Protein AF-A0A850HTP8-F1 (afdb_monomer_lite)

Sequence (246 aa):
MRECIGAATISRPADDNPHVSARRTASPSYRRAQSQRLLLMSASVALMPGLAAAQTWTGATSNDWTVGSNWNGGTVPAGGAVSIVAGSTVVLGVTGPATGTTGTINVRDAVGAPGSLTIQNGSTLTSTGTVSISDVVGGTATVTVTGAGSRWNASTITTGTAGTGILNITDGATVTVTSRIIVTTPVNGTGTLKISNATLVNRGFGITVGNARGQINFDNATFRAAINTPASRAERPPRTTSPRAD

Structure (mmCIF, N/CA/C/O backbone):
data_AF-A0A850HTP8-F1
#
_entry.id   AF-A0A850HTP8-F1
#
loop_
_atom_site.group_PDB
_atom_site.id
_atom_site.type_symbol
_atom_site.label_atom_id
_atom_site.label_alt_id
_atom_site.label_comp_id
_atom_site.label_asym_id
_atom_site.label_entity_id
_atom_site.label_seq_id
_atom_site.pdbx_PDB_ins_code
_atom_site.Cartn_x
_atom_site.Cartn_y
_atom_site.Cartn_z
_atom_site.occupancy
_atom_site.B_iso_or_equiv
_atom_site.auth_seq_id
_atom_site.auth_comp_id
_atom_site.auth_asym_id
_atom_site.auth_atom_id
_atom_site.pdbx_PDB_model_num
ATOM 1 N N . MET A 1 1 ? -35.690 25.875 -66.353 1.00 41.34 1 MET A N 1
ATOM 2 C CA . MET A 1 1 ? -36.311 24.535 -66.483 1.00 41.34 1 MET A CA 1
ATOM 3 C C . MET A 1 1 ? -37.390 24.499 -65.397 1.00 41.34 1 MET A C 1
ATOM 5 O O . MET A 1 1 ? -37.075 24.954 -64.307 1.00 41.34 1 MET A O 1
ATOM 9 N N . ARG A 1 2 ? -38.696 24.312 -65.669 1.00 40.81 2 ARG A N 1
ATOM 10 C CA . ARG A 1 2 ? -39.372 23.170 -66.343 1.00 40.81 2 ARG A CA 1
ATOM 11 C C . ARG A 1 2 ? -38.975 21.864 -65.637 1.00 40.81 2 ARG A C 1
ATOM 13 O O . ARG A 1 2 ? -37.780 21.649 -65.505 1.00 40.81 2 ARG A O 1
ATOM 20 N N . GLU A 1 3 ? -39.871 21.023 -65.127 1.00 44.50 3 GLU A N 1
ATOM 21 C CA . GLU A 1 3 ? -41.302 20.766 -65.434 1.00 44.50 3 GLU A CA 1
ATOM 22 C C . GLU A 1 3 ? -42.237 20.959 -64.203 1.00 44.50 3 GLU A C 1
ATOM 24 O O . GLU A 1 3 ? -41.756 21.353 -63.146 1.00 44.50 3 GLU A O 1
ATOM 29 N N . CYS A 1 4 ? -43.539 20.619 -64.181 1.00 40.59 4 CYS A N 1
ATOM 30 C CA . CYS A 1 4 ? -44.708 20.879 -65.057 1.00 40.59 4 CYS A CA 1
ATOM 31 C C . CYS A 1 4 ? -45.789 19.771 -64.890 1.00 40.59 4 CYS A C 1
ATOM 33 O O . CYS A 1 4 ? -45.525 18.644 -65.286 1.00 40.59 4 CYS A O 1
ATOM 35 N N . ILE A 1 5 ? -47.028 20.144 -64.491 1.00 46.44 5 ILE A N 1
ATOM 36 C CA . ILE A 1 5 ? -48.310 19.388 -64.682 1.00 46.44 5 ILE A CA 1
ATOM 37 C C . ILE A 1 5 ? -48.447 18.108 -63.802 1.00 46.44 5 ILE A C 1
ATOM 39 O O . ILE A 1 5 ? -47.450 17.479 -63.488 1.00 46.44 5 ILE A O 1
ATOM 43 N N . GLY A 1 6 ? -49.609 17.637 -63.311 1.00 39.59 6 GLY A N 1
ATOM 44 C CA . GLY A 1 6 ? -51.033 18.054 -63.295 1.00 39.59 6 GLY A CA 1
ATOM 45 C C . GLY A 1 6 ? -51.852 17.023 -62.461 1.00 39.59 6 GLY A C 1
ATOM 46 O O . GLY A 1 6 ? -51.262 16.069 -61.972 1.00 39.59 6 GLY A O 1
ATOM 47 N N . ALA A 1 7 ? -53.172 17.100 -62.230 1.00 42.41 7 ALA A N 1
ATOM 48 C CA . ALA A 1 7 ? -54.197 18.069 -62.628 1.00 42.41 7 ALA A CA 1
ATOM 49 C C . ALA A 1 7 ? -55.403 18.081 -61.636 1.00 42.41 7 ALA A C 1
ATOM 51 O O . ALA A 1 7 ? -55.587 17.134 -60.882 1.00 42.41 7 ALA A O 1
ATOM 52 N N . ALA A 1 8 ? -56.172 19.184 -61.667 1.00 43.47 8 ALA A N 1
ATOM 53 C CA . ALA A 1 8 ? -57.646 19.371 -61.609 1.00 43.47 8 ALA A CA 1
ATOM 54 C C . ALA A 1 8 ? -58.589 18.215 -61.124 1.00 43.47 8 ALA A C 1
ATOM 56 O O . ALA A 1 8 ? -58.323 17.041 -61.344 1.00 43.47 8 ALA A O 1
ATOM 57 N N . THR A 1 9 ? -59.816 18.455 -60.612 1.00 45.91 9 THR A N 1
ATOM 58 C CA . THR A 1 9 ? -60.927 19.091 -61.375 1.00 45.91 9 THR A CA 1
ATOM 59 C C . THR A 1 9 ? -62.213 19.362 -60.544 1.00 45.91 9 THR A C 1
ATOM 61 O O . THR A 1 9 ? -62.878 18.396 -60.192 1.00 45.91 9 THR A O 1
ATOM 64 N N . ILE A 1 10 ? -62.628 20.648 -60.401 1.00 45.12 10 ILE A N 1
ATOM 65 C CA . ILE A 1 10 ? -64.037 21.156 -60.211 1.00 45.12 10 ILE A CA 1
ATOM 66 C C . ILE A 1 10 ? -64.744 20.660 -58.893 1.00 45.12 10 ILE A C 1
ATOM 68 O O . ILE A 1 10 ? -64.177 19.821 -58.211 1.00 45.12 10 ILE A O 1
ATOM 72 N N . SER A 1 11 ? -65.867 21.124 -58.296 1.00 42.03 11 SER A N 1
ATOM 73 C CA . SER A 1 11 ? -66.939 22.174 -58.382 1.00 42.03 11 SER A CA 1
ATOM 74 C C . SER A 1 11 ? -67.468 22.421 -56.940 1.00 42.03 11 SER A C 1
ATOM 76 O O . SER A 1 11 ? -67.251 21.552 -56.104 1.00 42.03 11 SER A O 1
ATOM 78 N N . ARG A 1 12 ? -68.263 23.435 -56.542 1.00 43.69 12 ARG A N 1
ATOM 79 C CA . ARG A 1 12 ? -68.690 24.787 -57.010 1.00 43.69 12 ARG A CA 1
ATOM 80 C C . ARG A 1 12 ? -69.347 25.503 -55.788 1.00 43.69 12 ARG A C 1
ATOM 82 O O . ARG A 1 12 ? -69.735 24.800 -54.858 1.00 43.69 12 ARG A O 1
ATOM 89 N N . PRO A 1 13 ? -69.518 26.842 -55.779 1.00 56.56 13 PRO A N 1
ATOM 90 C CA . PRO A 1 13 ? -70.217 27.564 -54.707 1.00 56.56 13 PRO A CA 1
ATOM 91 C C . PRO A 1 13 ? -71.707 27.851 -54.995 1.00 56.56 13 PRO A C 1
ATOM 93 O O . PRO A 1 13 ? -72.117 27.908 -56.154 1.00 56.56 13 PRO A O 1
ATOM 96 N N . ALA A 1 14 ? -72.454 28.090 -53.914 1.00 42.72 14 ALA A N 1
ATOM 97 C CA . ALA A 1 14 ? -73.649 28.936 -53.781 1.00 42.72 14 ALA A CA 1
ATOM 98 C C . ALA A 1 14 ? -73.662 29.360 -52.291 1.00 42.72 14 ALA A C 1
ATOM 100 O O . ALA A 1 14 ? -73.570 28.499 -51.418 1.00 42.72 14 ALA A O 1
ATOM 101 N N . ASP A 1 15 ? -73.367 30.616 -51.963 1.00 41.41 15 ASP A N 1
ATOM 102 C CA . ASP A 1 15 ? -74.319 31.737 -51.891 1.00 41.41 15 ASP A CA 1
ATOM 103 C C . ASP A 1 15 ? -75.298 31.605 -50.711 1.00 41.41 15 ASP A C 1
ATOM 105 O O . ASP A 1 15 ? -76.265 30.855 -50.774 1.00 41.41 15 ASP A O 1
ATOM 109 N N . ASP A 1 16 ? -75.042 32.358 -49.634 1.00 36.28 16 ASP A N 1
ATOM 110 C CA . ASP A 1 16 ? -75.874 33.538 -49.368 1.00 36.28 16 ASP A CA 1
ATOM 111 C C . ASP A 1 16 ? -75.192 34.536 -48.408 1.00 36.28 16 ASP A C 1
ATOM 113 O O . ASP A 1 16 ? -74.436 34.177 -47.504 1.00 36.28 16 ASP A O 1
ATOM 117 N N . ASN A 1 17 ? -75.461 35.820 -48.635 1.00 41.25 17 ASN A N 1
ATOM 118 C CA . ASN A 1 17 ? -75.033 36.975 -47.834 1.00 41.25 17 ASN A CA 1
ATOM 119 C C . ASN A 1 17 ? -76.307 37.521 -47.147 1.00 41.25 17 ASN A C 1
ATOM 121 O O . ASN A 1 17 ? -77.365 37.444 -47.776 1.00 41.25 17 ASN A O 1
ATOM 125 N N . PRO A 1 18 ? -76.274 38.121 -45.933 1.00 46.81 18 PRO A N 1
ATOM 126 C CA . PRO A 1 18 ? -76.024 39.566 -45.924 1.00 46.81 18 PRO A CA 1
ATOM 127 C C . PRO A 1 18 ? -75.471 40.208 -44.617 1.00 46.81 18 PRO A C 1
ATOM 129 O O . PRO A 1 18 ? -75.519 39.663 -43.520 1.00 46.81 18 PRO A O 1
ATOM 132 N N . HIS A 1 19 ? -75.085 41.480 -44.769 1.00 36.84 19 HIS A N 1
ATOM 133 C CA . HIS A 1 19 ? -75.091 42.576 -43.777 1.00 36.84 19 HIS A CA 1
ATOM 134 C C . HIS A 1 19 ? -74.150 42.567 -42.546 1.00 36.84 19 HIS A C 1
ATOM 136 O O . HIS A 1 19 ? -74.416 42.040 -41.471 1.00 36.84 19 HIS A O 1
ATOM 142 N N . VAL A 1 20 ? -73.119 43.406 -42.689 1.00 42.00 20 VAL A N 1
ATOM 143 C CA . VAL A 1 20 ? -72.395 44.181 -41.661 1.00 42.00 20 VAL A CA 1
ATOM 144 C C . VAL A 1 20 ? -73.282 44.734 -40.526 1.00 42.00 20 VAL A C 1
ATOM 146 O O . VAL A 1 20 ? -74.266 45.407 -40.828 1.00 42.00 20 VAL A O 1
ATOM 149 N N . SER A 1 21 ? -72.837 44.644 -39.253 1.00 36.53 21 SER A N 1
ATOM 150 C CA . SER A 1 21 ? -72.929 45.760 -38.269 1.00 36.53 21 SER A CA 1
ATOM 151 C C . SER A 1 21 ? -72.155 45.602 -36.936 1.00 36.53 21 SER A C 1
ATOM 153 O O . SER A 1 21 ? -72.390 44.700 -36.148 1.00 36.53 21 SER A O 1
ATOM 155 N N . ALA A 1 22 ? -71.273 46.580 -36.690 1.00 37.66 22 ALA A N 1
ATOM 156 C CA . ALA A 1 22 ? -70.972 47.311 -35.441 1.00 37.66 22 ALA A CA 1
ATOM 157 C C . ALA A 1 22 ? -70.925 46.665 -34.016 1.00 37.66 22 ALA A C 1
ATOM 159 O O . ALA A 1 22 ? -71.940 46.332 -33.427 1.00 37.66 22 ALA A O 1
ATOM 160 N N . ARG A 1 23 ? -69.745 46.854 -33.383 1.00 36.56 23 ARG A N 1
ATOM 161 C CA . ARG A 1 23 ? -69.465 47.345 -31.996 1.00 36.56 23 ARG A CA 1
ATOM 162 C C . ARG A 1 23 ? -69.883 46.548 -30.728 1.00 36.56 23 ARG A C 1
ATOM 164 O O . ARG A 1 23 ? -71.029 46.194 -30.527 1.00 36.56 23 ARG A O 1
ATOM 171 N N . ARG A 1 24 ? -68.897 46.466 -29.804 1.00 39.25 24 ARG A N 1
ATOM 172 C CA . ARG A 1 24 ? -68.935 46.530 -28.308 1.00 39.25 24 ARG A CA 1
ATOM 173 C C . ARG A 1 24 ? -70.337 46.588 -27.646 1.00 39.25 24 ARG A C 1
ATOM 175 O O . ARG A 1 24 ? -71.108 47.467 -27.997 1.00 39.25 24 ARG A O 1
ATOM 182 N N . THR A 1 25 ? -70.622 45.854 -26.560 1.00 36.16 25 THR A N 1
ATOM 183 C CA . THR A 1 25 ? -69.946 45.971 -25.235 1.00 36.16 25 THR A CA 1
ATOM 184 C C . THR A 1 25 ? -70.167 44.787 -24.268 1.00 36.16 25 THR A C 1
ATOM 186 O O . THR A 1 25 ? -71.234 44.198 -24.272 1.00 36.16 25 THR A O 1
ATOM 189 N N . ALA A 1 26 ? -69.208 44.608 -23.343 1.00 34.88 26 ALA A N 1
ATOM 190 C CA . ALA A 1 26 ? -69.339 44.224 -21.917 1.00 34.88 26 ALA A CA 1
ATOM 191 C C . ALA A 1 26 ? -70.062 42.925 -21.446 1.00 34.88 26 ALA A C 1
ATOM 193 O O . ALA A 1 26 ? -71.208 42.634 -21.761 1.00 34.88 26 ALA A O 1
ATOM 194 N N . SER A 1 27 ? -69.349 42.223 -20.557 1.00 40.34 27 SER A N 1
ATOM 195 C CA . SER A 1 27 ? -69.700 41.078 -19.687 1.00 40.34 27 SER A CA 1
ATOM 196 C C . SER A 1 27 ? -70.643 41.473 -18.505 1.00 40.34 27 SER A C 1
ATOM 198 O O . SER A 1 27 ? -70.977 42.656 -18.435 1.00 40.34 27 SER A O 1
ATOM 200 N N . PRO A 1 28 ? -70.992 40.607 -17.501 1.00 58.78 28 PRO A N 1
ATOM 201 C CA . PRO A 1 28 ? -70.537 39.223 -17.238 1.00 58.78 28 PRO A CA 1
ATOM 202 C C . PRO A 1 28 ? -71.575 38.195 -16.678 1.00 58.78 28 PRO A C 1
ATOM 204 O O . PRO A 1 28 ? -72.720 38.509 -16.375 1.00 58.78 28 PRO A O 1
ATOM 207 N N . SER A 1 29 ? -71.041 37.000 -16.361 1.00 44.97 29 SER A N 1
ATOM 208 C CA . SER A 1 29 ? -71.407 36.070 -15.260 1.00 44.97 29 SER A CA 1
ATOM 209 C C . SER A 1 29 ? -72.306 34.853 -15.554 1.00 44.97 29 SER A C 1
ATOM 211 O O . SER A 1 29 ? -73.398 34.987 -16.082 1.00 44.97 29 SER A O 1
ATOM 213 N N . TYR A 1 30 ? -71.854 33.656 -15.132 1.00 40.66 30 TYR A N 1
ATOM 214 C CA . TYR A 1 30 ? -72.460 32.883 -14.028 1.00 40.66 30 TYR A CA 1
ATOM 215 C C . TYR A 1 30 ? -71.491 31.803 -13.467 1.00 40.66 30 TYR A C 1
ATOM 217 O O . TYR A 1 30 ? -70.523 31.400 -14.099 1.00 40.66 30 TYR A O 1
ATOM 225 N N . ARG A 1 31 ? -71.746 31.427 -12.208 1.00 45.47 31 ARG A N 1
ATOM 226 C CA . ARG A 1 31 ? -70.969 30.663 -11.196 1.00 45.47 31 ARG A CA 1
ATOM 227 C C . ARG A 1 31 ? -70.316 29.305 -11.583 1.00 45.47 31 ARG A C 1
ATOM 229 O O . ARG A 1 31 ? -70.912 28.533 -12.316 1.00 45.47 31 ARG A O 1
ATOM 236 N N . ARG A 1 32 ? -69.287 28.939 -10.779 1.00 45.44 32 ARG A N 1
ATOM 237 C CA . ARG A 1 32 ? -68.764 27.575 -10.437 1.00 45.44 32 ARG A CA 1
ATOM 238 C C . ARG A 1 32 ? -68.061 26.789 -11.574 1.00 45.44 32 ARG A C 1
ATOM 240 O O . ARG A 1 32 ? -68.533 26.781 -12.693 1.00 45.44 32 ARG A O 1
ATOM 247 N N . ALA A 1 33 ? -66.959 26.060 -11.349 1.00 44.25 33 ALA A N 1
ATOM 248 C CA . ALA A 1 33 ? -66.180 25.797 -10.128 1.00 44.25 33 ALA A CA 1
ATOM 249 C C . ALA A 1 33 ? -64.680 25.622 -10.455 1.00 44.25 33 ALA A C 1
ATOM 251 O O . ALA A 1 33 ? -64.340 24.966 -11.435 1.00 44.25 33 ALA A O 1
ATOM 252 N N . GLN A 1 34 ? -63.784 26.158 -9.617 1.00 43.81 34 GLN A N 1
ATOM 253 C CA . GLN A 1 34 ? -62.340 25.921 -9.730 1.00 43.81 34 GLN A CA 1
ATOM 254 C C . GLN A 1 34 ? -61.897 24.839 -8.742 1.00 43.81 34 GLN A C 1
ATOM 256 O O . GLN A 1 34 ? -61.902 25.049 -7.531 1.00 43.81 34 GLN A O 1
ATOM 261 N N . SER A 1 35 ? -61.488 23.686 -9.265 1.00 45.78 35 SER A N 1
ATOM 262 C CA . SER A 1 35 ? -60.756 22.677 -8.504 1.00 45.78 35 SER A CA 1
ATOM 263 C C . SER A 1 35 ? -59.305 23.131 -8.321 1.00 45.78 35 SER A C 1
ATOM 265 O O . SER A 1 35 ? -58.586 23.373 -9.291 1.00 45.78 35 SER A O 1
ATOM 267 N N . GLN A 1 36 ? -58.858 23.256 -7.069 1.00 42.47 36 GLN A N 1
ATOM 268 C CA . GLN A 1 36 ? -57.474 23.616 -6.757 1.00 42.47 36 GLN A CA 1
ATOM 269 C C . GLN A 1 36 ? -56.527 22.468 -7.135 1.00 42.47 36 GLN A C 1
ATOM 271 O O . GLN A 1 36 ? -56.292 21.549 -6.353 1.00 42.47 36 GLN A O 1
ATOM 276 N N . ARG A 1 37 ? -55.942 22.529 -8.336 1.00 44.31 37 ARG A N 1
ATOM 277 C CA . ARG A 1 37 ? -54.773 21.713 -8.688 1.00 44.31 37 ARG A CA 1
ATOM 278 C C . ARG A 1 37 ? -53.530 22.309 -8.033 1.00 44.31 37 ARG A C 1
ATOM 280 O O . ARG A 1 37 ? -52.824 23.106 -8.644 1.00 44.31 37 ARG A O 1
ATOM 287 N N . LEU A 1 38 ? -53.277 21.921 -6.784 1.00 44.00 38 LEU A N 1
ATOM 288 C CA . LEU A 1 38 ? -52.020 22.223 -6.105 1.00 44.00 38 LEU A CA 1
ATOM 289 C C . LEU A 1 38 ? -50.887 21.466 -6.814 1.00 44.00 38 LEU A C 1
ATOM 291 O O . LEU A 1 38 ? -50.740 20.255 -6.650 1.00 44.00 38 LEU A O 1
ATOM 295 N N . LEU A 1 39 ? -50.113 22.172 -7.640 1.00 42.62 39 LEU A N 1
ATOM 296 C CA . LEU A 1 39 ? -48.982 21.585 -8.350 1.00 42.62 39 LEU A CA 1
ATOM 297 C C . LEU A 1 39 ? -47.820 21.385 -7.367 1.00 42.62 39 LEU A C 1
ATOM 299 O O . LEU A 1 39 ? -47.012 22.284 -7.140 1.00 42.62 39 LEU A O 1
ATOM 303 N N . LEU A 1 40 ? -47.747 20.196 -6.769 1.00 41.53 40 LEU A N 1
ATOM 304 C CA . LEU A 1 40 ? -46.580 19.756 -6.010 1.00 41.53 40 LEU A CA 1
ATOM 305 C C . LEU A 1 40 ? -45.396 19.592 -6.972 1.00 41.53 40 LEU A C 1
ATOM 307 O O . LEU A 1 40 ? -45.194 18.528 -7.553 1.00 41.53 40 LEU A O 1
ATOM 311 N N . MET A 1 41 ? -44.607 20.657 -7.137 1.00 45.53 41 MET A N 1
ATOM 312 C CA . MET A 1 41 ? -43.270 20.563 -7.720 1.00 45.53 41 MET A CA 1
ATOM 313 C C . MET A 1 41 ? -42.380 19.766 -6.764 1.00 45.53 41 MET A C 1
ATOM 315 O O . MET A 1 41 ? -41.721 20.321 -5.887 1.00 45.53 41 MET A O 1
ATOM 319 N N . SER A 1 42 ? -42.378 18.444 -6.926 1.00 51.66 42 SER A N 1
ATOM 320 C CA . SER A 1 42 ? -41.426 17.554 -6.274 1.00 51.66 42 SER A CA 1
ATOM 321 C C . SER A 1 42 ? -40.024 17.880 -6.787 1.00 51.66 42 SER A C 1
ATOM 323 O O . SER A 1 42 ? -39.612 17.404 -7.846 1.00 51.66 42 SER A O 1
ATOM 325 N N . ALA A 1 43 ? -39.302 18.723 -6.048 1.00 51.16 43 ALA A N 1
ATOM 326 C CA . ALA A 1 43 ? -37.910 19.047 -6.318 1.00 51.16 43 ALA A CA 1
ATOM 327 C C . ALA A 1 43 ? -37.041 17.809 -6.056 1.00 51.16 43 ALA A C 1
ATOM 329 O O . ALA A 1 43 ? -36.504 17.619 -4.966 1.00 51.16 43 ALA A O 1
ATOM 330 N N . SER A 1 44 ? -36.936 16.940 -7.062 1.00 53.50 44 SER A N 1
ATOM 331 C CA . SER A 1 44 ? -36.048 15.782 -7.063 1.00 53.50 44 SER A CA 1
ATOM 332 C C . SER A 1 44 ? -34.597 16.255 -7.066 1.00 53.50 44 SER A C 1
ATOM 334 O O . SER A 1 44 ? -33.970 16.371 -8.118 1.00 53.50 44 SER A O 1
ATOM 336 N N . VAL A 1 45 ? -34.063 16.540 -5.876 1.00 58.06 45 VAL A N 1
ATOM 337 C CA . VAL A 1 45 ? -32.633 16.765 -5.667 1.00 58.06 45 VAL A CA 1
ATOM 338 C C . VAL A 1 45 ? -31.918 15.473 -6.043 1.00 58.06 45 VAL A C 1
ATOM 340 O O . VAL A 1 45 ? -31.879 14.516 -5.271 1.00 58.06 45 VAL A O 1
ATOM 343 N N . ALA A 1 46 ? -31.385 15.436 -7.262 1.00 54.38 46 ALA A N 1
ATOM 344 C CA . ALA A 1 46 ? -30.518 14.365 -7.710 1.00 54.38 46 ALA A CA 1
ATOM 345 C C . ALA A 1 46 ? -29.254 14.403 -6.847 1.00 54.38 46 ALA A C 1
ATOM 347 O O . ALA A 1 46 ? -28.375 15.241 -7.055 1.00 54.38 46 ALA A O 1
ATOM 348 N N . LEU A 1 47 ? -29.191 13.516 -5.852 1.00 51.19 47 LEU A N 1
ATOM 349 C CA . LEU A 1 47 ? -28.040 13.365 -4.972 1.00 51.19 47 LEU A CA 1
ATOM 350 C C . LEU A 1 47 ? -26.893 12.737 -5.776 1.00 51.19 47 LEU A C 1
ATOM 352 O O . LEU A 1 47 ? -26.672 11.527 -5.739 1.00 51.19 47 LEU A O 1
ATOM 356 N N . MET A 1 48 ? -26.209 13.561 -6.573 1.00 58.06 48 MET A N 1
ATOM 357 C CA . MET A 1 48 ? -25.047 13.125 -7.337 1.00 58.06 48 MET A CA 1
ATOM 358 C C . MET A 1 48 ? -23.999 12.571 -6.363 1.00 58.06 48 MET A C 1
ATOM 360 O O . MET A 1 48 ? -23.751 13.203 -5.331 1.00 58.06 48 MET A O 1
ATOM 364 N N . PRO A 1 49 ? -23.387 11.408 -6.653 1.00 58.44 49 PRO A N 1
ATOM 365 C CA . PRO A 1 49 ? -22.388 10.820 -5.775 1.00 58.44 49 PRO A CA 1
ATOM 366 C C . PRO A 1 49 ? -21.165 11.739 -5.711 1.00 58.44 49 PRO A C 1
ATOM 368 O O . PRO A 1 49 ? -20.355 11.791 -6.637 1.00 58.44 49 PRO A O 1
ATOM 371 N N . GLY A 1 50 ? -21.058 12.493 -4.617 1.00 65.69 50 GLY A N 1
ATOM 372 C CA . GLY A 1 50 ? -19.897 13.325 -4.336 1.00 65.69 50 GLY A CA 1
ATOM 373 C C . GLY A 1 50 ? -18.640 12.470 -4.192 1.00 65.69 50 GLY A C 1
ATOM 374 O O . GLY A 1 50 ? -18.698 11.331 -3.723 1.00 65.69 50 GLY A O 1
ATOM 375 N N . LEU A 1 51 ? -17.491 13.025 -4.580 1.00 76.62 51 LEU A N 1
ATOM 376 C CA . LEU A 1 51 ? -16.205 12.382 -4.322 1.00 76.62 51 LEU A CA 1
ATOM 377 C C . LEU A 1 51 ? -16.022 12.209 -2.809 1.00 76.62 51 LEU A C 1
ATOM 379 O O . LEU A 1 51 ? -16.212 13.156 -2.045 1.00 76.62 51 LEU A O 1
ATOM 383 N N . ALA A 1 52 ? -15.644 11.003 -2.384 1.00 88.12 52 ALA A N 1
ATOM 384 C CA . ALA A 1 52 ? -15.373 10.721 -0.981 1.00 88.12 52 ALA A CA 1
ATOM 385 C C . ALA A 1 52 ? -14.244 11.633 -0.463 1.00 88.12 52 ALA A C 1
ATOM 387 O O . ALA A 1 52 ? -13.191 11.760 -1.094 1.00 88.12 52 ALA A O 1
ATOM 388 N N . ALA A 1 53 ? -14.488 12.291 0.673 1.00 91.25 53 ALA A N 1
ATOM 389 C CA . ALA A 1 53 ? -13.609 13.326 1.208 1.00 91.25 53 ALA A CA 1
ATOM 390 C C . ALA A 1 53 ? -12.204 12.791 1.530 1.00 91.25 53 ALA A C 1
ATOM 392 O O . ALA A 1 53 ? -12.041 11.645 1.946 1.00 91.25 53 ALA A O 1
ATOM 393 N N . ALA A 1 54 ? -11.183 13.635 1.362 1.00 95.88 54 ALA A N 1
ATOM 394 C CA . ALA A 1 54 ? -9.828 13.295 1.780 1.00 95.88 54 ALA A CA 1
ATOM 395 C C . ALA A 1 54 ? -9.707 13.329 3.314 1.00 95.88 54 ALA A C 1
ATOM 397 O O . ALA A 1 54 ? -10.238 14.232 3.961 1.00 95.88 54 ALA A O 1
ATOM 398 N N . GLN A 1 55 ? -8.997 12.358 3.887 1.00 97.31 55 GLN A N 1
ATOM 399 C CA . GLN A 1 55 ? -8.889 12.160 5.331 1.00 97.31 55 GLN A CA 1
ATOM 400 C C . GLN A 1 55 ? -7.435 12.019 5.787 1.00 97.31 55 GLN A C 1
ATOM 402 O O . GLN A 1 55 ? -6.561 11.526 5.073 1.00 97.31 55 GLN A O 1
ATOM 407 N N . THR A 1 56 ? -7.184 12.424 7.025 1.00 97.75 56 THR A N 1
ATOM 408 C CA . THR A 1 56 ? -5.879 12.341 7.681 1.00 97.75 56 THR A CA 1
ATOM 409 C C . THR A 1 56 ? -6.000 11.443 8.899 1.00 97.75 56 THR A C 1
ATOM 411 O O . THR A 1 56 ? -6.928 11.598 9.696 1.00 97.75 56 THR A O 1
ATOM 414 N N . TRP A 1 57 ? -5.060 10.512 9.037 1.00 98.12 57 TRP A N 1
ATOM 415 C CA . TRP A 1 57 ? -4.928 9.683 10.227 1.00 98.12 57 TRP A CA 1
ATOM 416 C C . TRP A 1 57 ? -4.509 10.542 11.423 1.00 98.12 57 TRP A C 1
ATOM 418 O O . TRP A 1 57 ? -3.527 11.280 11.344 1.00 98.12 57 TRP A O 1
ATOM 428 N N . THR A 1 58 ? -5.241 10.428 12.525 1.00 96.88 58 THR A N 1
ATOM 429 C CA . THR A 1 58 ? -4.943 11.072 13.811 1.00 96.88 58 THR A CA 1
ATOM 430 C C . THR A 1 58 ? -4.428 10.075 14.846 1.00 96.88 58 THR A C 1
ATOM 432 O O . THR A 1 58 ? -3.700 10.476 15.747 1.00 96.88 58 THR A O 1
ATOM 435 N N . GLY A 1 59 ? -4.815 8.794 14.748 1.00 96.06 59 GLY A N 1
ATOM 436 C CA . GLY A 1 59 ? -4.500 7.769 15.753 1.00 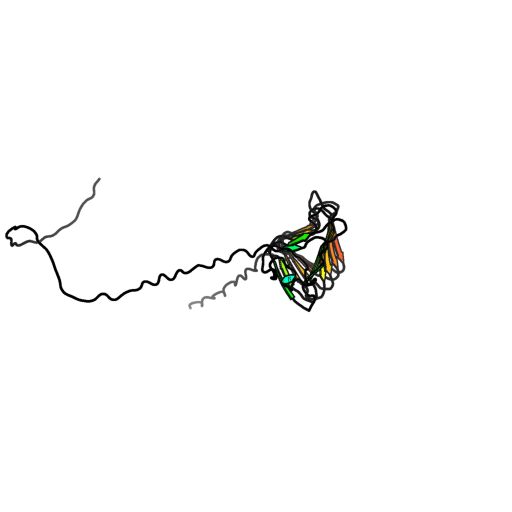96.06 59 GLY A CA 1
ATOM 437 C C . GLY A 1 59 ? -5.055 8.073 17.150 1.00 96.06 59 GLY A C 1
ATOM 438 O O . GLY A 1 59 ? -4.537 7.564 18.139 1.00 96.06 59 GLY A O 1
ATOM 439 N N . ALA A 1 60 ? -6.076 8.933 17.246 1.00 95.12 60 ALA A N 1
ATOM 440 C CA . ALA A 1 60 ? -6.536 9.530 18.502 1.00 95.12 60 ALA A CA 1
ATOM 441 C C . ALA A 1 60 ? -7.213 8.553 19.487 1.00 95.12 60 ALA A C 1
ATOM 443 O O . ALA A 1 60 ? -7.602 8.956 20.582 1.00 95.12 60 ALA A O 1
ATOM 444 N N . THR A 1 61 ? -7.412 7.287 19.113 1.00 96.12 61 THR A N 1
ATOM 445 C CA . THR A 1 61 ? -8.049 6.260 19.955 1.00 96.12 61 THR A CA 1
ATOM 446 C C . THR A 1 61 ? -7.309 4.920 19.915 1.00 96.12 61 THR A C 1
ATOM 448 O O . THR A 1 61 ? -7.239 4.236 20.933 1.00 96.12 61 THR A O 1
ATOM 451 N N . SER A 1 62 ? -6.755 4.521 18.767 1.00 97.88 62 SER A N 1
ATOM 452 C CA . SER A 1 62 ? -5.999 3.273 18.600 1.00 97.88 62 SER A CA 1
ATOM 453 C C . SER A 1 62 ? -5.148 3.283 17.319 1.00 97.88 62 SER A C 1
ATOM 455 O O . SER A 1 62 ? -5.081 4.280 16.602 1.00 97.88 62 SER A O 1
ATOM 457 N N . ASN A 1 63 ? -4.516 2.149 17.003 1.00 98.00 63 ASN A N 1
ATOM 458 C CA . ASN A 1 63 ? -3.879 1.881 15.711 1.00 98.00 63 ASN A CA 1
ATOM 459 C C . ASN A 1 63 ? -4.824 1.246 14.664 1.00 98.00 63 ASN A C 1
ATOM 461 O O . ASN A 1 63 ? -4.392 1.009 13.539 1.00 98.00 63 ASN A O 1
ATOM 465 N N . ASP A 1 64 ? -6.086 0.946 14.999 1.00 98.38 64 ASP A N 1
ATOM 466 C CA . ASP A 1 64 ? -7.001 0.210 14.111 1.00 98.38 64 ASP A CA 1
ATOM 467 C C . ASP A 1 64 ? -7.594 1.117 13.019 1.00 98.38 64 ASP A C 1
ATOM 469 O O . ASP A 1 64 ? -8.308 2.082 13.312 1.00 98.38 64 ASP A O 1
ATOM 473 N N . TRP A 1 65 ? -7.326 0.783 11.751 1.00 98.44 65 TRP A N 1
ATOM 474 C CA . TRP A 1 65 ? -7.867 1.458 10.563 1.00 98.44 65 TRP A CA 1
ATOM 475 C C . TRP A 1 65 ? -9.398 1.609 10.608 1.00 98.44 65 TRP A C 1
ATOM 477 O O . TRP A 1 65 ? -9.940 2.608 10.128 1.00 98.44 65 TRP A O 1
ATOM 487 N N . THR A 1 66 ? -10.092 0.613 11.166 1.00 97.94 66 THR A N 1
ATOM 488 C CA . THR A 1 66 ? -11.560 0.503 11.195 1.00 97.94 66 THR A CA 1
ATOM 489 C C . THR A 1 66 ? -12.230 1.349 12.283 1.00 97.94 66 THR A C 1
ATOM 491 O O . THR A 1 66 ? -13.455 1.470 12.301 1.00 97.94 66 THR A O 1
ATOM 494 N N . VAL A 1 67 ? -11.458 1.987 13.165 1.00 97.75 67 VAL A N 1
ATOM 495 C CA . VAL A 1 67 ? -11.982 2.885 14.201 1.00 97.75 67 VAL A CA 1
ATOM 496 C C . VAL A 1 67 ? -12.055 4.312 13.651 1.00 97.75 67 VAL A C 1
ATOM 498 O O . VAL A 1 67 ? -11.043 4.985 13.466 1.00 97.75 67 VAL A O 1
ATOM 501 N N . GLY A 1 68 ? -13.276 4.790 13.389 1.00 97.56 68 GLY A N 1
ATOM 502 C CA . GLY A 1 68 ? -13.529 6.085 12.741 1.00 97.56 68 GLY A CA 1
ATOM 503 C C . GLY A 1 68 ? -12.926 7.302 13.459 1.00 97.56 68 GLY A C 1
ATOM 504 O O . GLY A 1 68 ? -12.506 8.248 12.798 1.00 97.56 68 GLY A O 1
ATOM 505 N N . SER A 1 69 ? -12.802 7.271 14.790 1.00 97.56 69 SER A N 1
ATOM 506 C CA . SER A 1 69 ? -12.187 8.353 15.579 1.00 97.56 69 SER A CA 1
ATOM 507 C C . SER A 1 69 ? -10.671 8.499 15.376 1.00 97.56 69 SER A C 1
ATOM 509 O O . SER A 1 69 ? -10.114 9.540 15.722 1.00 97.56 69 SER A O 1
ATOM 511 N N . ASN A 1 70 ? -10.006 7.518 14.754 1.00 98.00 70 ASN A N 1
ATOM 512 C CA . ASN A 1 70 ? -8.610 7.635 14.319 1.00 98.00 70 ASN A CA 1
ATOM 513 C C . ASN A 1 70 ? -8.441 8.434 13.014 1.00 98.00 70 ASN A C 1
ATOM 515 O O . ASN A 1 70 ? -7.321 8.571 12.522 1.00 98.00 70 ASN A O 1
ATOM 519 N N . TRP A 1 71 ? -9.528 8.965 12.450 1.00 98.06 71 TRP A N 1
ATOM 520 C CA . TRP A 1 71 ? -9.530 9.793 11.249 1.00 98.06 71 TRP A CA 1
ATOM 521 C C . TRP A 1 71 ? -10.099 11.178 11.559 1.00 98.06 71 TRP A C 1
ATOM 523 O O . TRP A 1 71 ? -11.082 11.315 12.284 1.00 98.06 71 TRP A O 1
ATOM 533 N N . ASN A 1 72 ? -9.535 12.224 10.953 1.00 96.81 72 ASN A N 1
ATOM 534 C CA . ASN A 1 72 ? -9.978 13.613 11.150 1.00 96.81 72 ASN A CA 1
ATOM 535 C C . ASN A 1 72 ? -11.450 13.889 10.758 1.00 96.81 72 ASN A C 1
ATOM 537 O O . ASN A 1 72 ? -11.999 14.911 11.155 1.00 96.81 72 ASN A O 1
ATOM 541 N N . GLY A 1 73 ? -12.081 12.993 9.990 1.00 92.44 73 GLY A N 1
ATOM 542 C CA . GLY A 1 73 ? -13.510 13.025 9.651 1.00 92.44 73 GLY A CA 1
ATOM 543 C C . GLY A 1 73 ? -14.413 12.175 10.557 1.00 92.44 73 GLY A C 1
ATOM 544 O O . GLY A 1 73 ? -15.570 11.960 10.204 1.00 92.44 73 GLY A O 1
ATOM 545 N N . GLY A 1 74 ? -13.896 11.611 11.658 1.00 96.12 74 GLY A N 1
ATOM 546 C CA . GLY A 1 74 ? -14.648 10.769 12.606 1.00 96.12 74 GLY A CA 1
ATOM 547 C C . GLY A 1 74 ? -15.192 9.452 12.031 1.00 96.12 74 GLY A C 1
ATOM 548 O O . GLY A 1 74 ? -15.989 8.772 12.674 1.00 96.12 74 GLY A O 1
ATOM 549 N N . THR A 1 75 ? -14.791 9.094 10.812 1.00 96.62 75 THR A N 1
ATOM 550 C CA . THR A 1 75 ? -15.378 8.039 9.978 1.00 96.62 75 THR A CA 1
ATOM 551 C C . THR A 1 75 ? -14.284 7.286 9.225 1.00 96.62 75 THR A C 1
ATOM 553 O O . THR A 1 75 ? -13.242 7.853 8.903 1.00 96.62 75 THR A O 1
ATOM 556 N N . VAL A 1 76 ? -14.503 6.000 8.949 1.00 97.19 76 VAL A N 1
ATOM 557 C CA . VAL A 1 76 ? -13.538 5.157 8.221 1.00 97.19 76 VAL A CA 1
ATOM 558 C C . VAL A 1 76 ? -13.529 5.527 6.729 1.00 97.19 76 VAL A C 1
ATOM 560 O O . VAL A 1 76 ? -14.609 5.697 6.159 1.00 97.19 76 VAL A O 1
ATOM 563 N N . PRO A 1 77 ? -12.356 5.592 6.068 1.00 97.06 77 PRO A N 1
ATOM 564 C CA . PRO A 1 77 ? -12.257 5.813 4.631 1.00 97.06 77 PRO A CA 1
ATOM 565 C C . PRO A 1 77 ? -13.104 4.848 3.798 1.00 97.06 77 PRO A C 1
ATOM 567 O O . PRO A 1 77 ? -13.053 3.628 3.969 1.00 97.06 77 PRO A O 1
ATOM 570 N N . ALA A 1 78 ? -13.851 5.437 2.861 1.00 94.12 78 ALA A N 1
ATOM 571 C CA . ALA A 1 78 ? -14.750 4.763 1.925 1.00 94.12 78 ALA A CA 1
ATOM 572 C C . ALA A 1 78 ? -14.468 5.185 0.465 1.00 94.12 78 ALA A C 1
ATOM 574 O O . ALA A 1 78 ? -15.375 5.492 -0.303 1.00 94.12 78 ALA A O 1
ATOM 575 N N . GLY A 1 79 ? -13.186 5.241 0.086 1.00 93.25 79 GLY A N 1
ATOM 576 C CA . GLY A 1 79 ? -12.721 5.614 -1.261 1.00 93.25 79 GLY A CA 1
ATOM 577 C C . GLY A 1 79 ? -12.103 7.013 -1.389 1.00 93.25 79 GLY A C 1
ATOM 578 O O . GLY A 1 79 ? -11.574 7.341 -2.449 1.00 93.25 79 GLY A O 1
ATOM 579 N N . GLY A 1 80 ? -12.120 7.821 -0.327 1.00 95.38 80 GLY A N 1
ATOM 580 C CA . GLY A 1 80 ? -11.426 9.113 -0.278 1.00 95.38 80 GLY A CA 1
ATOM 581 C C . GLY A 1 80 ? -9.909 8.948 -0.167 1.00 95.38 80 GLY A C 1
ATOM 582 O O . GLY A 1 80 ? -9.430 7.887 0.229 1.00 95.38 80 GLY A O 1
ATOM 583 N N . ALA A 1 81 ? -9.128 9.965 -0.538 1.00 97.31 81 ALA A N 1
ATOM 584 C CA . ALA A 1 81 ? -7.670 9.914 -0.389 1.00 97.31 81 ALA A CA 1
ATOM 585 C C . ALA A 1 81 ? -7.255 9.989 1.092 1.00 97.31 81 ALA A C 1
ATOM 587 O O . ALA A 1 81 ? -7.840 10.758 1.850 1.00 97.31 81 ALA A O 1
ATOM 588 N N . VAL A 1 82 ? -6.220 9.249 1.496 1.00 97.81 82 VAL A N 1
ATOM 589 C CA . VAL A 1 82 ? -5.739 9.208 2.886 1.00 97.81 82 VAL A CA 1
ATOM 590 C C . VAL A 1 82 ? -4.293 9.672 3.040 1.00 97.81 82 VAL A C 1
ATOM 592 O O . VAL A 1 82 ? -3.426 9.387 2.209 1.00 97.81 82 VAL A O 1
ATOM 595 N N . SER A 1 83 ? -4.025 10.359 4.150 1.00 97.31 83 SER A N 1
ATOM 596 C CA . SER A 1 83 ? -2.682 10.713 4.615 1.00 97.31 83 SER A CA 1
ATOM 597 C C . SER A 1 83 ? -2.435 10.096 5.991 1.00 97.31 83 SER A C 1
ATOM 599 O O . SER A 1 83 ? -3.000 10.552 6.985 1.00 97.31 83 SER A O 1
ATOM 601 N N . ILE A 1 84 ? -1.570 9.085 6.060 1.00 97.38 84 ILE A N 1
ATOM 602 C CA . ILE A 1 84 ? -1.012 8.585 7.322 1.00 97.38 84 ILE A CA 1
ATOM 603 C C . ILE A 1 84 ? 0.140 9.517 7.703 1.00 97.38 84 ILE A C 1
ATOM 605 O O . ILE A 1 84 ? 1.037 9.730 6.889 1.00 97.38 84 ILE A O 1
ATOM 609 N N . VAL A 1 85 ? 0.092 10.122 8.892 1.00 93.94 85 VAL A N 1
ATOM 610 C CA . VAL A 1 85 ? 1.075 11.134 9.325 1.00 93.94 85 VAL A CA 1
ATOM 611 C C . VAL A 1 85 ? 2.343 10.502 9.910 1.00 93.94 85 VAL A C 1
ATOM 613 O O . VAL A 1 85 ? 2.318 9.360 10.371 1.00 93.94 85 VAL A O 1
ATOM 616 N N . ALA A 1 86 ? 3.446 11.254 9.915 1.00 93.81 86 ALA A N 1
ATOM 617 C CA . ALA A 1 86 ? 4.724 10.818 10.479 1.00 93.81 86 ALA A CA 1
ATOM 618 C C . ALA A 1 86 ? 4.581 10.305 11.926 1.00 93.81 86 ALA A C 1
ATOM 620 O O . ALA A 1 86 ? 3.785 10.831 12.703 1.00 93.81 86 ALA A O 1
ATOM 621 N N . GLY A 1 87 ? 5.337 9.262 12.279 1.00 93.81 87 GLY A N 1
ATOM 622 C CA . GLY A 1 87 ? 5.258 8.587 13.582 1.00 93.81 87 GLY A CA 1
ATOM 623 C C . GLY A 1 87 ? 4.041 7.669 13.781 1.00 93.81 87 GLY A C 1
ATOM 624 O O . GLY A 1 87 ? 3.968 6.976 14.794 1.00 93.81 87 GLY A O 1
ATOM 625 N N . SER A 1 88 ? 3.084 7.628 12.846 1.00 96.69 88 SER A N 1
ATOM 626 C CA . SER A 1 88 ? 1.895 6.775 12.980 1.00 96.69 88 SER A CA 1
ATOM 627 C C . SER A 1 88 ? 2.218 5.295 12.801 1.00 96.69 88 SER A C 1
ATOM 629 O O . SER A 1 88 ? 2.901 4.904 11.854 1.00 96.69 88 SER A O 1
ATOM 631 N N . THR A 1 89 ? 1.606 4.456 13.635 1.00 97.25 89 THR A N 1
ATOM 632 C CA . THR A 1 89 ? 1.452 3.020 13.372 1.00 97.25 89 THR A CA 1
ATOM 633 C C . THR A 1 89 ? -0.016 2.730 13.095 1.00 97.25 89 THR A C 1
ATOM 635 O O . THR A 1 89 ? -0.855 2.950 13.966 1.00 97.25 89 THR A O 1
ATOM 638 N N . VAL A 1 90 ? -0.326 2.260 11.886 1.00 98.62 90 VAL A N 1
ATOM 639 C CA . VAL A 1 90 ? -1.696 1.972 11.431 1.00 98.62 90 VAL A CA 1
ATOM 640 C C . VAL A 1 90 ? -1.816 0.498 11.068 1.00 98.62 90 VAL A C 1
ATOM 642 O O . VAL A 1 90 ? -0.933 -0.057 10.418 1.00 98.62 90 VAL A O 1
ATOM 645 N N . VAL A 1 91 ? -2.907 -0.149 11.467 1.00 98.81 91 VAL A N 1
ATOM 646 C CA . VAL A 1 91 ? -3.138 -1.579 11.248 1.00 98.81 91 VAL A CA 1
ATOM 647 C C . VAL A 1 91 ? -4.561 -1.808 10.747 1.00 98.81 91 VAL A C 1
ATOM 649 O O . VAL A 1 91 ? -5.531 -1.492 11.432 1.00 98.81 91 VAL A O 1
ATOM 652 N N . LEU A 1 92 ? -4.700 -2.410 9.566 1.00 98.81 92 LEU A N 1
ATOM 653 C CA . LEU A 1 92 ? -5.952 -3.017 9.123 1.00 98.81 92 LEU A CA 1
ATOM 654 C C . LEU A 1 92 ? -5.961 -4.488 9.560 1.00 98.81 92 LEU A C 1
ATOM 656 O O . LEU A 1 92 ? -5.179 -5.298 9.055 1.00 98.81 92 LEU A O 1
ATOM 660 N N . GLY A 1 93 ? -6.857 -4.808 10.496 1.00 98.31 93 GLY A N 1
ATOM 661 C CA . GLY A 1 93 ? -7.043 -6.158 11.031 1.00 98.31 93 GLY A CA 1
ATOM 662 C C . GLY A 1 93 ? -6.494 -6.380 12.442 1.00 98.31 93 GLY A C 1
ATOM 663 O O . GLY A 1 93 ? -5.908 -7.428 12.714 1.00 98.31 93 GLY A O 1
ATOM 664 N N . VAL A 1 94 ? -6.652 -5.409 13.351 1.00 98.06 94 VAL A N 1
ATOM 665 C CA . VAL A 1 94 ? -6.274 -5.571 14.773 1.00 98.06 94 VAL A CA 1
ATOM 666 C C . VAL A 1 94 ? -7.148 -6.632 15.448 1.00 98.06 94 VAL A C 1
ATOM 668 O O . VAL A 1 94 ? -6.638 -7.505 16.142 1.00 98.06 94 VAL A O 1
ATOM 671 N N . THR A 1 95 ? -8.459 -6.578 15.207 1.00 95.56 95 THR A N 1
ATOM 672 C CA . THR A 1 95 ? -9.488 -7.397 15.875 1.00 95.56 95 THR A CA 1
ATOM 673 C C . THR A 1 95 ? -9.903 -8.659 15.104 1.00 95.56 95 THR A C 1
ATOM 675 O O . THR A 1 95 ? -10.707 -9.445 15.600 1.00 95.56 95 THR A O 1
ATOM 678 N N . GLY A 1 96 ? -9.358 -8.879 13.903 1.00 95.94 96 GLY A N 1
ATOM 679 C CA . GLY A 1 96 ? -9.705 -9.987 13.007 1.00 95.94 96 GLY A CA 1
ATOM 680 C C . GLY A 1 96 ? -9.636 -9.571 11.530 1.00 95.94 96 GLY A C 1
ATOM 681 O O . GLY A 1 96 ? -9.061 -8.524 11.229 1.00 95.94 96 GLY A O 1
ATOM 682 N N . PRO A 1 97 ? -10.213 -10.354 10.600 1.00 98.25 97 PRO A N 1
ATOM 683 C CA . PRO A 1 97 ? -10.267 -9.994 9.185 1.00 98.25 97 PRO A CA 1
ATOM 684 C C . PRO A 1 97 ? -11.164 -8.770 8.943 1.00 98.25 97 PRO A C 1
ATOM 686 O O . PRO A 1 97 ? -12.365 -8.808 9.202 1.00 98.25 97 PRO A O 1
ATOM 689 N N . ALA A 1 98 ? -10.591 -7.698 8.396 1.00 98.38 98 ALA A N 1
ATOM 690 C CA . ALA A 1 98 ? -11.287 -6.456 8.063 1.00 98.38 98 ALA A CA 1
ATOM 691 C C . ALA A 1 98 ? -11.244 -6.151 6.553 1.00 98.38 98 ALA A C 1
ATOM 693 O O . ALA A 1 98 ? -10.408 -6.673 5.816 1.00 98.38 98 ALA A O 1
ATOM 694 N N . THR A 1 99 ? -12.124 -5.271 6.070 1.00 98.38 99 THR A N 1
ATOM 695 C CA . THR A 1 99 ? -12.065 -4.739 4.695 1.00 98.38 99 THR A CA 1
ATOM 696 C C . THR A 1 99 ? -12.048 -3.216 4.722 1.00 98.38 99 THR A C 1
ATOM 698 O O . THR A 1 99 ? -12.823 -2.609 5.455 1.00 98.38 99 THR A O 1
ATOM 701 N N . GLY A 1 100 ? -11.176 -2.599 3.922 1.00 97.50 100 GLY A N 1
ATOM 702 C CA . GLY A 1 100 ? -11.081 -1.144 3.784 1.00 97.50 100 GLY A CA 1
ATOM 703 C C . GLY A 1 100 ? -10.972 -0.710 2.322 1.00 97.50 100 GLY A C 1
ATOM 704 O O . GLY A 1 100 ? -10.367 -1.411 1.506 1.00 97.50 100 GLY A O 1
ATOM 705 N N . THR A 1 101 ? -11.514 0.467 2.000 1.00 97.75 101 THR A N 1
ATOM 706 C CA . THR A 1 101 ? -11.471 1.045 0.648 1.00 97.75 101 THR A CA 1
ATOM 707 C C . THR A 1 101 ? -11.050 2.508 0.709 1.00 97.75 101 THR A C 1
ATOM 709 O O . THR A 1 101 ? -11.607 3.300 1.460 1.00 97.75 101 THR A O 1
ATOM 712 N N . THR A 1 102 ? -10.075 2.894 -0.103 1.00 97.75 102 THR A N 1
ATOM 713 C CA . THR A 1 102 ? -9.477 4.233 -0.110 1.00 97.75 102 THR A CA 1
ATOM 714 C C . THR A 1 102 ? -9.112 4.653 -1.534 1.00 97.75 102 THR A C 1
ATOM 716 O O . THR A 1 102 ? -9.047 3.826 -2.443 1.00 97.75 102 THR A O 1
ATOM 719 N N . GLY A 1 103 ? -8.895 5.948 -1.734 1.00 97.19 103 GLY A N 1
ATOM 720 C CA . GLY A 1 103 ? -8.397 6.533 -2.973 1.00 97.19 103 GLY A CA 1
ATOM 721 C C . GLY A 1 103 ? -6.877 6.420 -3.046 1.00 97.19 103 GLY A C 1
ATOM 722 O O . GLY A 1 103 ? -6.310 5.329 -2.959 1.00 97.19 103 GLY A O 1
ATOM 723 N N . THR A 1 104 ? -6.210 7.564 -3.188 1.00 97.38 104 THR A N 1
ATOM 724 C CA . THR A 1 104 ? -4.754 7.681 -3.022 1.00 97.38 104 THR A CA 1
ATOM 725 C C . THR A 1 104 ? -4.348 7.408 -1.570 1.00 97.38 104 THR A C 1
ATOM 727 O O . THR A 1 104 ? -5.060 7.818 -0.656 1.00 97.38 104 THR A O 1
ATOM 730 N N . ILE A 1 105 ? -3.202 6.760 -1.341 1.00 98.00 105 ILE A N 1
ATOM 731 C CA . ILE A 1 105 ? -2.587 6.614 -0.009 1.00 98.00 105 ILE A CA 1
ATOM 732 C C . ILE A 1 105 ? -1.251 7.358 0.009 1.00 98.00 105 ILE A C 1
ATOM 734 O O . ILE A 1 105 ? -0.396 7.108 -0.837 1.00 98.00 105 ILE A O 1
ATOM 738 N N . ASN A 1 106 ? -1.033 8.201 1.017 1.00 97.50 106 ASN A N 1
ATOM 739 C CA . ASN A 1 106 ? 0.292 8.710 1.368 1.00 97.50 106 ASN A CA 1
ATOM 740 C C . ASN A 1 106 ? 0.675 8.173 2.750 1.00 97.50 106 ASN A C 1
ATOM 742 O O . ASN A 1 106 ? 0.008 8.493 3.735 1.00 97.50 106 ASN A O 1
ATOM 746 N N . VAL A 1 107 ? 1.729 7.358 2.823 1.00 97.62 107 VAL A N 1
ATOM 747 C CA . VAL A 1 107 ? 2.325 6.906 4.089 1.00 97.62 107 VAL A CA 1
ATOM 748 C C . VAL A 1 107 ? 3.526 7.796 4.368 1.00 97.62 107 VAL A C 1
ATOM 750 O O . VAL A 1 107 ? 4.590 7.602 3.774 1.00 97.62 107 VAL A O 1
ATOM 753 N N . ARG A 1 108 ? 3.307 8.817 5.203 1.00 91.50 108 ARG A N 1
ATOM 754 C CA . ARG A 1 108 ? 4.273 9.884 5.474 1.00 91.50 108 ARG A CA 1
ATOM 755 C C . ARG A 1 108 ? 5.107 9.608 6.707 1.00 91.50 108 ARG A C 1
ATOM 757 O O . ARG A 1 108 ? 4.739 8.835 7.584 1.00 91.50 108 ARG A O 1
ATOM 764 N N . ASP A 1 109 ? 6.225 10.300 6.768 1.00 89.31 109 ASP A N 1
ATOM 765 C CA . ASP A 1 109 ? 7.330 10.063 7.672 1.00 89.31 109 ASP A CA 1
ATOM 766 C C . ASP A 1 109 ? 8.076 11.365 7.981 1.00 89.31 109 ASP A C 1
ATOM 768 O O . ASP A 1 109 ? 7.882 12.392 7.337 1.00 89.31 109 ASP A O 1
ATOM 772 N N . ALA A 1 110 ? 8.931 11.331 8.996 1.00 87.75 110 ALA A N 1
ATOM 773 C CA . ALA A 1 110 ? 9.924 12.366 9.250 1.00 87.75 110 ALA A CA 1
ATOM 774 C C . ALA A 1 110 ? 11.184 11.734 9.855 1.00 87.75 110 ALA A C 1
ATOM 776 O O . ALA A 1 110 ? 11.178 10.568 10.265 1.00 87.75 110 ALA A O 1
ATOM 777 N N . VAL A 1 111 ? 12.274 12.500 9.922 1.00 85.38 111 VAL A N 1
ATOM 778 C CA . VAL A 1 111 ? 13.519 12.067 10.573 1.00 85.38 111 VAL A CA 1
ATOM 779 C C . VAL A 1 111 ? 13.223 11.719 12.037 1.00 85.38 111 VAL A C 1
ATOM 781 O O . VAL A 1 111 ? 12.756 12.563 12.795 1.00 85.38 111 VAL A O 1
ATOM 784 N N . GLY A 1 112 ? 13.452 10.461 12.424 1.00 84.75 112 GLY A N 1
ATOM 785 C CA . GLY A 1 112 ? 13.152 9.945 13.768 1.00 84.75 112 GLY A CA 1
ATOM 786 C C . GLY A 1 112 ? 11.682 9.584 14.042 1.00 84.75 112 GLY A C 1
ATOM 787 O O . GLY A 1 112 ? 11.403 9.018 15.094 1.00 84.75 112 GLY A O 1
ATOM 788 N N . ALA A 1 113 ? 10.754 9.844 13.114 1.00 92.56 113 ALA A N 1
ATOM 789 C CA . ALA A 1 113 ? 9.325 9.546 13.261 1.00 92.56 113 ALA A CA 1
ATOM 790 C C . ALA A 1 113 ? 8.795 8.765 12.037 1.00 92.56 113 ALA A C 1
ATOM 792 O O . ALA A 1 113 ? 8.153 9.345 11.150 1.00 92.56 113 ALA A O 1
ATOM 793 N N . PRO A 1 114 ? 9.077 7.451 11.945 1.00 92.62 114 PRO A N 1
ATOM 794 C CA . PRO A 1 114 ? 8.665 6.641 10.806 1.00 92.62 114 PRO A CA 1
ATOM 795 C C . PRO A 1 114 ? 7.145 6.443 10.770 1.00 92.62 114 PRO A C 1
ATOM 797 O O . PRO A 1 114 ? 6.513 6.249 11.806 1.00 92.62 114 PRO A O 1
ATOM 800 N N . GLY A 1 115 ? 6.556 6.474 9.575 1.00 95.75 115 GLY A N 1
ATOM 801 C CA . GLY A 1 115 ? 5.151 6.108 9.368 1.00 95.75 115 GLY A CA 1
ATOM 802 C C . GLY A 1 115 ? 5.005 4.653 8.938 1.00 95.75 115 GLY A C 1
ATOM 803 O O . GLY A 1 115 ? 5.824 4.144 8.167 1.00 95.75 115 GLY A O 1
ATOM 804 N N . SER A 1 116 ? 3.956 3.971 9.397 1.00 97.81 116 SER A N 1
ATOM 805 C CA . SER A 1 116 ? 3.699 2.586 9.000 1.00 97.81 116 SER A CA 1
ATOM 806 C C . SER A 1 116 ? 2.229 2.227 8.800 1.00 97.81 116 SER A C 1
ATOM 808 O O . SER A 1 116 ? 1.334 2.770 9.449 1.00 97.81 116 SER A O 1
ATOM 810 N N . LEU A 1 117 ? 2.005 1.282 7.881 1.00 98.75 117 LEU A N 1
ATOM 811 C CA . LEU A 1 117 ? 0.714 0.653 7.607 1.00 98.75 117 LEU A CA 1
ATOM 812 C C . LEU A 1 117 ? 0.887 -0.866 7.493 1.00 98.75 117 LEU A C 1
ATOM 814 O O . LEU A 1 117 ? 1.563 -1.347 6.583 1.00 98.75 117 LEU A O 1
ATOM 818 N N . THR A 1 118 ? 0.223 -1.618 8.363 1.00 98.94 118 THR A N 1
ATOM 819 C CA . THR A 1 118 ? 0.175 -3.083 8.314 1.00 98.94 118 THR A CA 1
ATOM 820 C C . THR A 1 118 ? -1.208 -3.561 7.877 1.00 98.94 118 THR A C 1
ATOM 822 O O . THR A 1 118 ? -2.226 -3.066 8.355 1.00 98.94 118 THR A O 1
ATOM 825 N N . ILE A 1 119 ? -1.258 -4.544 6.979 1.00 98.94 119 ILE A N 1
ATOM 826 C CA . ILE A 1 119 ? -2.479 -5.225 6.531 1.00 98.94 119 ILE A CA 1
ATOM 827 C C . ILE A 1 119 ? -2.316 -6.705 6.876 1.00 98.94 119 ILE A C 1
ATOM 829 O O . ILE A 1 119 ? -1.441 -7.375 6.323 1.00 98.94 119 ILE A O 1
ATOM 833 N N . GLN A 1 120 ? -3.126 -7.197 7.814 1.00 98.88 120 GLN A N 1
ATOM 834 C CA . GLN A 1 120 ? -2.901 -8.486 8.477 1.00 98.88 120 GLN A CA 1
ATOM 835 C C . GLN A 1 120 ? -4.191 -9.271 8.750 1.00 98.88 120 GLN A C 1
ATOM 837 O O . GLN A 1 120 ? -5.297 -8.796 8.487 1.00 98.88 120 GLN A O 1
ATOM 842 N N . ASN A 1 121 ? -4.047 -10.476 9.313 1.00 98.44 121 ASN A N 1
ATOM 843 C CA . ASN A 1 121 ? -5.146 -11.305 9.822 1.00 98.44 121 ASN A CA 1
ATOM 844 C C . ASN A 1 121 ? -6.258 -11.590 8.791 1.00 98.44 121 ASN A C 1
ATOM 846 O O . ASN A 1 121 ? -7.437 -11.595 9.127 1.00 98.44 121 ASN A O 1
ATOM 850 N N . GLY A 1 122 ? -5.897 -11.805 7.520 1.00 98.56 122 GLY A N 1
ATOM 851 C CA . GLY A 1 122 ? -6.855 -12.087 6.444 1.00 98.56 122 GLY A CA 1
ATOM 852 C C . GLY A 1 122 ? -7.541 -10.846 5.857 1.00 98.56 122 GLY A C 1
ATOM 853 O O . GLY A 1 122 ? -8.405 -10.976 4.988 1.00 98.56 122 GLY A O 1
ATOM 854 N N . SER A 1 123 ? -7.172 -9.646 6.313 1.00 98.88 123 SER A N 1
ATOM 855 C CA . SER A 1 123 ? -7.809 -8.391 5.904 1.00 98.88 123 SER A CA 1
ATOM 856 C C . SER A 1 123 ? -7.531 -8.014 4.451 1.00 98.88 123 SER A C 1
ATOM 858 O O . SER A 1 123 ? -6.479 -8.341 3.904 1.00 98.88 123 SER A O 1
ATOM 860 N N . THR A 1 124 ? -8.450 -7.273 3.829 1.00 98.88 124 THR A N 1
ATOM 861 C CA . THR A 1 124 ? -8.320 -6.785 2.447 1.00 98.88 124 THR A CA 1
ATOM 862 C C . THR A 1 124 ? -8.407 -5.260 2.373 1.00 98.88 124 THR A C 1
ATOM 864 O O . THR A 1 124 ? -9.464 -4.685 2.629 1.00 98.88 124 THR A O 1
ATOM 867 N N . LEU A 1 125 ? -7.324 -4.596 1.960 1.00 98.81 125 LEU A N 1
ATOM 868 C CA . LEU A 1 125 ? -7.348 -3.175 1.586 1.00 98.81 125 LEU A CA 1
ATOM 869 C C . LEU A 1 125 ? -7.489 -3.024 0.066 1.00 98.81 125 LEU A C 1
ATOM 871 O O . LEU A 1 125 ? -6.824 -3.725 -0.698 1.00 98.81 125 LEU A O 1
ATOM 875 N N . THR A 1 126 ? -8.294 -2.063 -0.382 1.00 98.62 126 THR A N 1
ATOM 876 C CA . THR A 1 126 ? -8.352 -1.636 -1.787 1.00 98.62 126 THR A CA 1
ATOM 877 C C . THR A 1 126 ? -8.069 -0.141 -1.893 1.00 98.62 126 THR A C 1
ATOM 879 O O . THR A 1 126 ? -8.802 0.670 -1.338 1.00 98.62 126 THR A O 1
ATOM 882 N N . SER A 1 127 ? -7.012 0.228 -2.615 1.00 97.94 127 SER A N 1
ATOM 883 C CA . SER A 1 127 ? -6.621 1.614 -2.894 1.00 97.94 127 SER A CA 1
ATOM 884 C C . SER A 1 127 ? -6.733 1.906 -4.389 1.00 97.94 127 SER A C 1
ATOM 886 O O . SER A 1 127 ? -5.929 1.411 -5.183 1.00 97.94 127 SER A O 1
ATOM 888 N N . THR A 1 128 ? -7.744 2.683 -4.779 1.00 95.81 128 THR A N 1
ATOM 889 C CA . THR A 1 128 ? -8.070 2.960 -6.191 1.00 95.81 128 THR A CA 1
ATOM 890 C C . THR A 1 128 ? -7.159 4.013 -6.824 1.00 95.81 128 THR A C 1
ATOM 892 O O . THR A 1 128 ? -6.994 4.025 -8.044 1.00 9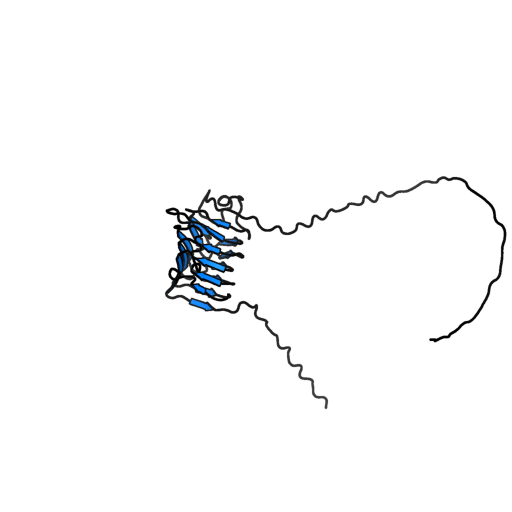5.81 128 THR A O 1
ATOM 895 N N . GLY A 1 129 ? -6.547 4.876 -6.007 1.00 95.31 129 GLY A N 1
ATOM 896 C CA . GLY A 1 129 ? -5.602 5.900 -6.442 1.00 95.31 129 GLY A CA 1
ATOM 897 C C . GLY A 1 129 ? -4.150 5.416 -6.486 1.00 95.31 129 GLY A C 1
ATOM 898 O O . GLY A 1 129 ? -3.847 4.221 -6.468 1.00 95.31 129 GLY A O 1
ATOM 899 N N . THR A 1 130 ? -3.229 6.375 -6.542 1.00 96.81 130 THR A N 1
ATOM 900 C CA . THR A 1 130 ? -1.789 6.124 -6.403 1.00 96.81 130 THR A CA 1
ATOM 901 C C . THR A 1 130 ? -1.408 5.889 -4.942 1.00 96.81 130 THR A C 1
ATOM 903 O O . THR A 1 130 ? -2.094 6.333 -4.024 1.00 96.81 130 THR A O 1
ATOM 906 N N . VAL A 1 131 ? -0.293 5.205 -4.704 1.00 98.19 131 VAL A N 1
ATOM 907 C CA . VAL A 1 131 ? 0.255 5.008 -3.361 1.00 98.19 131 VAL A CA 1
ATOM 908 C C . VAL A 1 131 ? 1.678 5.545 -3.311 1.00 98.19 131 VAL A C 1
ATOM 910 O O . VAL A 1 131 ? 2.521 5.117 -4.096 1.00 98.19 131 VAL A O 1
ATOM 913 N N . SER A 1 132 ? 1.943 6.456 -2.378 1.00 97.44 132 SER A N 1
ATOM 914 C CA . SER A 1 132 ? 3.280 6.948 -2.047 1.00 97.44 132 SER A CA 1
ATOM 915 C C . SER A 1 132 ? 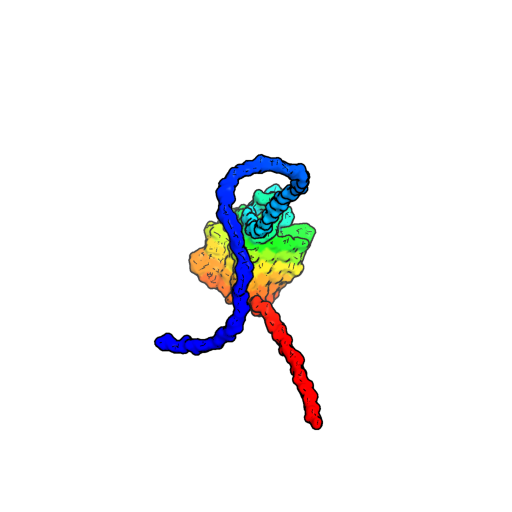3.678 6.438 -0.665 1.00 97.44 132 SER A C 1
ATOM 917 O O . SER A 1 132 ? 2.962 6.664 0.312 1.00 97.44 132 SER A O 1
ATOM 919 N N . ILE A 1 133 ? 4.814 5.750 -0.584 1.00 97.69 133 ILE A N 1
ATOM 920 C CA . ILE A 1 133 ? 5.427 5.311 0.672 1.00 97.69 133 ILE A CA 1
ATOM 921 C C . ILE A 1 133 ? 6.725 6.106 0.819 1.00 97.69 133 ILE A C 1
ATOM 923 O O . ILE A 1 133 ? 7.638 5.914 0.015 1.00 97.69 133 ILE A O 1
ATOM 927 N N . SER A 1 134 ? 6.798 6.976 1.829 1.00 95.44 134 SER A N 1
ATOM 928 C CA . SER A 1 134 ? 7.871 7.956 2.059 1.00 95.44 134 SER A CA 1
ATOM 929 C C . SER A 1 134 ? 7.953 9.064 0.999 1.00 95.44 134 SER A C 1
ATOM 931 O O . SER A 1 134 ? 8.618 8.934 -0.037 1.00 95.44 134 SER A O 1
ATOM 933 N N . ASP A 1 135 ? 7.283 10.188 1.272 1.00 89.50 135 ASP A N 1
ATOM 934 C CA . ASP A 1 135 ? 7.362 11.426 0.486 1.00 89.50 135 ASP A CA 1
ATOM 935 C C . ASP A 1 135 ? 8.201 12.537 1.146 1.00 89.50 135 ASP A C 1
ATOM 937 O O . ASP A 1 135 ? 8.347 13.607 0.557 1.00 89.50 135 ASP A O 1
ATOM 941 N N . VAL A 1 136 ? 8.818 12.280 2.308 1.00 90.06 136 VAL A N 1
ATOM 942 C CA . VAL A 1 136 ? 9.655 13.253 3.031 1.00 90.06 136 VAL A CA 1
ATOM 943 C C . VAL A 1 136 ? 11.137 12.868 2.975 1.00 90.06 136 VAL A C 1
ATOM 945 O O . VAL A 1 136 ? 11.531 11.760 3.334 1.00 90.06 136 VAL A O 1
ATOM 948 N N . VAL A 1 137 ? 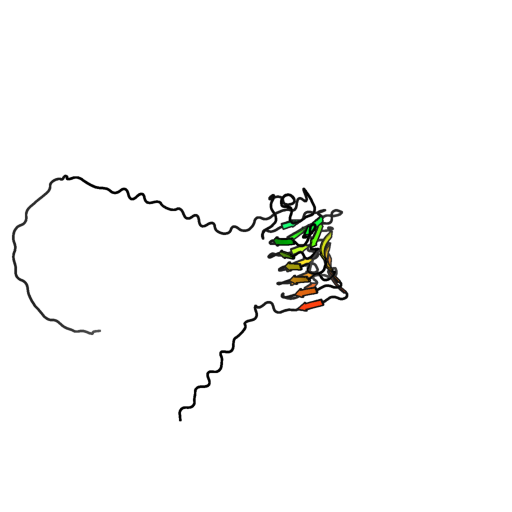11.992 13.801 2.543 1.00 90.50 137 VAL A N 1
ATOM 949 C CA . VAL A 1 137 ? 13.453 13.600 2.465 1.00 90.50 137 VAL A CA 1
ATOM 950 C C . VAL A 1 137 ? 14.024 13.275 3.850 1.00 90.50 137 VAL A C 1
ATOM 952 O O . VAL A 1 137 ? 13.761 13.978 4.821 1.00 90.50 137 VAL A O 1
ATOM 955 N N . GLY A 1 138 ? 14.814 12.201 3.943 1.00 88.94 138 GLY A N 1
ATOM 956 C CA . GLY A 1 138 ? 15.379 11.712 5.208 1.00 88.94 138 GLY A CA 1
ATOM 957 C C . GLY A 1 138 ? 14.395 10.947 6.105 1.00 88.94 138 GLY A C 1
ATOM 958 O O . GLY A 1 138 ? 14.814 10.385 7.115 1.00 88.94 138 GLY A O 1
ATOM 959 N N . GLY A 1 139 ? 13.112 10.878 5.739 1.00 93.44 139 GLY A N 1
ATOM 960 C CA . GLY A 1 139 ? 12.139 10.006 6.387 1.00 93.44 139 GLY A CA 1
ATOM 961 C C . GLY A 1 139 ? 12.372 8.521 6.082 1.00 93.44 139 GLY A C 1
ATOM 962 O O . GLY A 1 139 ? 13.134 8.143 5.182 1.00 93.44 139 GLY A O 1
ATOM 963 N N . THR A 1 140 ? 11.709 7.658 6.852 1.00 95.75 140 THR A N 1
ATOM 964 C CA . THR A 1 140 ? 11.487 6.256 6.479 1.00 95.75 140 THR A CA 1
ATOM 965 C C . THR A 1 140 ? 10.030 5.869 6.721 1.00 95.75 140 THR A C 1
ATOM 967 O O . THR A 1 140 ? 9.525 6.044 7.829 1.00 95.75 140 THR A O 1
ATOM 970 N N . ALA A 1 141 ? 9.370 5.289 5.719 1.00 97.88 141 ALA A N 1
ATOM 971 C CA . ALA A 1 141 ? 8.005 4.777 5.826 1.00 97.88 141 ALA A CA 1
ATOM 972 C C . ALA A 1 141 ? 7.930 3.312 5.384 1.00 97.88 141 ALA A C 1
ATOM 974 O O . ALA A 1 141 ? 8.576 2.912 4.413 1.00 97.88 141 ALA A O 1
ATOM 975 N N . THR A 1 142 ? 7.129 2.504 6.082 1.00 98.38 142 THR A N 1
ATOM 976 C CA . THR A 1 142 ? 7.022 1.055 5.832 1.00 98.38 142 THR A CA 1
ATOM 977 C C . THR A 1 142 ? 5.574 0.603 5.691 1.00 98.38 142 THR A C 1
ATOM 979 O O . THR A 1 142 ? 4.756 0.821 6.579 1.00 98.38 142 THR A O 1
ATOM 982 N N . VAL A 1 143 ? 5.265 -0.099 4.603 1.00 98.88 143 VAL A N 1
ATOM 983 C CA . VAL A 1 143 ? 4.010 -0.840 4.440 1.00 98.88 143 VAL A CA 1
ATOM 984 C C . VAL A 1 143 ? 4.300 -2.334 4.506 1.00 98.88 143 VAL A C 1
ATOM 986 O O . VAL A 1 143 ? 5.232 -2.811 3.860 1.00 98.88 143 VAL A O 1
ATOM 989 N N . THR A 1 144 ? 3.501 -3.077 5.265 1.00 98.94 144 THR A N 1
ATOM 990 C CA . THR A 1 144 ? 3.635 -4.530 5.415 1.00 98.94 144 THR A CA 1
ATOM 991 C C . THR A 1 144 ? 2.295 -5.205 5.147 1.00 98.94 144 THR A C 1
ATOM 993 O O . THR A 1 144 ? 1.289 -4.864 5.763 1.00 98.94 144 THR A O 1
ATOM 996 N N . VAL A 1 145 ? 2.271 -6.188 4.249 1.00 98.94 145 VAL A N 1
ATOM 997 C CA . VAL A 1 145 ? 1.113 -7.065 4.023 1.00 98.94 145 VAL A CA 1
ATOM 998 C C . VAL A 1 145 ? 1.527 -8.471 4.439 1.00 98.94 145 VAL A C 1
ATOM 1000 O O . VAL A 1 145 ? 2.394 -9.054 3.795 1.00 98.94 145 VAL A O 1
ATOM 1003 N N . THR A 1 146 ? 0.958 -8.989 5.528 1.00 98.94 146 THR A N 1
ATOM 1004 C CA . THR A 1 146 ? 1.425 -10.211 6.214 1.00 98.94 146 THR A CA 1
ATOM 1005 C C . THR A 1 146 ? 0.264 -11.144 6.556 1.00 98.94 146 THR A C 1
ATOM 1007 O O . THR A 1 146 ? -0.848 -10.704 6.853 1.00 98.94 146 THR A O 1
ATOM 1010 N N . GLY A 1 147 ? 0.519 -12.448 6.525 1.00 98.69 147 GLY A N 1
ATOM 1011 C CA . GLY A 1 147 ? -0.407 -13.484 6.964 1.00 98.69 147 GLY A CA 1
ATOM 1012 C C . GLY A 1 147 ? -1.286 -14.036 5.842 1.00 98.69 147 GLY A C 1
ATOM 1013 O O . GLY A 1 147 ? -1.687 -13.334 4.907 1.00 98.69 147 GLY A O 1
ATOM 1014 N N . ALA A 1 148 ? -1.607 -15.324 5.955 1.00 98.44 148 ALA A N 1
ATOM 1015 C CA . ALA A 1 148 ? -2.369 -16.055 4.956 1.00 98.44 148 ALA A CA 1
ATOM 1016 C C . ALA A 1 148 ? -3.743 -15.411 4.711 1.00 98.44 148 ALA A C 1
ATOM 1018 O O . ALA A 1 148 ? -4.520 -15.159 5.632 1.00 98.44 148 ALA A O 1
ATOM 1019 N N . GLY A 1 149 ? -4.047 -15.144 3.440 1.00 98.25 149 GLY A N 1
ATOM 1020 C CA . GLY A 1 149 ? -5.303 -14.512 3.033 1.00 98.25 149 GLY A CA 1
ATOM 1021 C C . GLY A 1 149 ? -5.349 -12.988 3.190 1.00 98.25 149 GLY A C 1
ATOM 1022 O O . GLY A 1 149 ? -6.293 -12.387 2.678 1.00 98.25 149 GLY A O 1
ATOM 1023 N N . SER A 1 150 ? -4.352 -12.346 3.810 1.00 98.94 150 SER A N 1
ATOM 1024 C CA . SER A 1 150 ? -4.239 -10.883 3.819 1.00 98.94 150 SER A CA 1
ATOM 1025 C C . SER A 1 150 ? -3.957 -10.365 2.408 1.00 98.94 150 SER A C 1
ATOM 1027 O O . SER A 1 150 ? -3.130 -10.923 1.675 1.00 98.94 150 SER A O 1
ATOM 1029 N N . ARG A 1 151 ? -4.663 -9.308 1.996 1.00 98.88 151 ARG A N 1
ATOM 1030 C CA . ARG A 1 151 ? -4.658 -8.803 0.619 1.00 98.88 151 ARG A CA 1
ATOM 1031 C C . ARG A 1 151 ? -4.557 -7.289 0.543 1.00 98.88 151 ARG A C 1
ATOM 1033 O O . ARG A 1 151 ? -5.188 -6.564 1.308 1.00 98.88 151 ARG A O 1
ATOM 1040 N N . TRP A 1 152 ? -3.851 -6.816 -0.475 1.00 98.88 152 TRP A N 1
ATOM 1041 C CA . TRP A 1 152 ? -3.891 -5.414 -0.878 1.00 98.88 152 TRP A CA 1
ATOM 1042 C C . TRP A 1 152 ? -4.054 -5.301 -2.390 1.00 98.88 152 TRP A C 1
ATOM 1044 O O . TRP A 1 152 ? -3.254 -5.848 -3.146 1.00 98.88 152 TRP A O 1
ATOM 1054 N N . ASN A 1 153 ? -5.095 -4.598 -2.828 1.00 98.50 153 ASN A N 1
ATOM 1055 C CA . ASN A 1 153 ? -5.336 -4.272 -4.229 1.00 98.50 153 ASN A CA 1
ATOM 1056 C C . ASN A 1 153 ? -5.003 -2.792 -4.448 1.00 98.50 153 ASN A C 1
ATOM 1058 O O . ASN A 1 153 ? -5.643 -1.932 -3.844 1.00 98.50 153 ASN A O 1
ATOM 1062 N N . ALA A 1 154 ? -4.031 -2.486 -5.305 1.00 97.94 154 ALA A N 1
ATOM 1063 C CA . ALA A 1 154 ? -3.599 -1.119 -5.590 1.00 97.94 154 ALA A CA 1
ATOM 1064 C C . ALA A 1 154 ? -3.516 -0.836 -7.098 1.00 97.94 154 ALA A C 1
ATOM 1066 O O . ALA A 1 154 ? -3.328 -1.748 -7.904 1.00 97.94 154 ALA A O 1
ATOM 1067 N N . SER A 1 155 ? -3.616 0.439 -7.484 1.00 95.56 155 SER A N 1
ATOM 1068 C CA . SER A 1 155 ? -3.362 0.861 -8.866 1.00 95.56 155 SER A CA 1
ATOM 1069 C C . SER A 1 155 ? -1.856 0.953 -9.139 1.00 95.56 155 SER A C 1
ATOM 1071 O O . SER A 1 155 ? -1.260 0.020 -9.692 1.00 95.56 155 SER A O 1
ATOM 1073 N N . THR A 1 156 ? -1.220 2.036 -8.682 1.00 97.06 156 THR A N 1
ATOM 1074 C CA . THR A 1 156 ? 0.232 2.264 -8.763 1.00 97.06 156 THR A CA 1
ATOM 1075 C C . THR A 1 156 ? 0.809 2.383 -7.356 1.00 97.06 156 THR A C 1
ATOM 1077 O O . THR A 1 156 ? 0.269 3.151 -6.561 1.00 97.06 156 THR A O 1
ATOM 1080 N N . ILE A 1 157 ? 1.919 1.700 -7.063 1.00 98.31 157 ILE A N 1
ATOM 1081 C CA . ILE A 1 157 ? 2.658 1.851 -5.795 1.00 98.31 157 ILE A CA 1
ATOM 1082 C C . ILE A 1 157 ? 4.051 2.417 -6.070 1.00 98.31 157 ILE A C 1
ATOM 1084 O O . ILE A 1 157 ? 4.787 1.840 -6.866 1.00 98.31 157 ILE A O 1
ATOM 1088 N N . THR A 1 158 ? 4.433 3.483 -5.367 1.00 98.00 158 THR A N 1
ATOM 1089 C CA . THR A 1 158 ? 5.795 4.033 -5.345 1.00 98.00 158 THR A CA 1
ATOM 1090 C C . THR A 1 158 ? 6.420 3.840 -3.963 1.00 98.00 158 THR A C 1
ATOM 1092 O O . THR A 1 158 ? 5.881 4.331 -2.969 1.00 98.00 158 THR A O 1
ATOM 1095 N N . THR A 1 159 ? 7.561 3.148 -3.886 1.00 97.38 159 THR A N 1
ATOM 1096 C CA . THR A 1 159 ? 8.359 3.017 -2.654 1.00 97.38 159 THR A CA 1
ATOM 1097 C C . THR A 1 159 ? 9.553 3.970 -2.693 1.00 97.38 159 THR A C 1
ATOM 1099 O O . THR A 1 159 ? 10.456 3.798 -3.503 1.00 97.38 159 THR A O 1
ATOM 1102 N N . GLY A 1 160 ? 9.574 4.985 -1.830 1.00 93.44 160 GLY A N 1
ATOM 1103 C CA . GLY A 1 160 ? 10.658 5.966 -1.757 1.00 93.44 160 GLY A CA 1
ATOM 1104 C C . GLY A 1 160 ? 10.503 7.061 -2.801 1.00 93.44 160 GLY A C 1
ATOM 1105 O O . GLY A 1 160 ? 11.289 7.133 -3.750 1.00 93.44 160 GLY A O 1
ATOM 1106 N N . THR A 1 161 ? 9.477 7.897 -2.629 1.00 90.12 161 THR A N 1
ATOM 1107 C CA . THR A 1 161 ? 9.210 9.061 -3.487 1.00 90.12 161 THR A CA 1
ATOM 1108 C C . THR A 1 161 ? 10.241 10.170 -3.247 1.00 90.12 161 THR A C 1
ATOM 1110 O O . THR A 1 161 ? 10.711 10.787 -4.202 1.00 90.12 161 THR A O 1
ATOM 1113 N N . ALA A 1 162 ? 10.632 10.390 -1.985 1.00 92.44 162 ALA A N 1
ATOM 1114 C CA . ALA A 1 162 ? 11.706 11.322 -1.621 1.00 92.44 162 ALA A CA 1
ATOM 1115 C C . ALA A 1 162 ? 12.591 10.839 -0.456 1.00 92.44 162 ALA A C 1
ATOM 1117 O O . ALA A 1 162 ? 13.792 11.119 -0.457 1.00 92.44 162 ALA A O 1
ATOM 1118 N N . GLY A 1 163 ? 12.032 10.099 0.508 1.00 94.44 163 GLY A N 1
ATOM 1119 C CA . GLY A 1 163 ? 12.781 9.417 1.569 1.00 94.44 163 GLY A CA 1
ATOM 1120 C C . GLY A 1 163 ? 12.939 7.916 1.310 1.00 94.44 163 GLY A C 1
ATOM 1121 O O . GLY A 1 163 ? 13.005 7.475 0.158 1.00 94.44 163 GLY A O 1
ATOM 1122 N N . THR A 1 164 ? 13.018 7.130 2.385 1.00 96.81 164 THR A N 1
ATOM 1123 C CA . THR A 1 164 ? 13.166 5.668 2.326 1.00 96.81 164 THR A CA 1
ATOM 1124 C C . THR A 1 164 ? 11.810 4.974 2.434 1.00 96.81 164 THR A C 1
ATOM 1126 O O . THR A 1 164 ? 11.249 4.852 3.521 1.00 96.81 164 THR A O 1
ATOM 1129 N N . GLY A 1 165 ? 11.272 4.488 1.315 1.00 98.00 165 GLY A N 1
ATOM 1130 C CA . GLY A 1 165 ? 10.016 3.736 1.303 1.00 98.00 165 GLY A CA 1
ATOM 1131 C C . GLY A 1 165 ? 10.243 2.232 1.220 1.00 98.00 165 GLY A C 1
ATOM 1132 O O . GLY A 1 165 ? 10.955 1.751 0.336 1.00 98.00 165 GLY A O 1
ATOM 1133 N N . ILE A 1 166 ? 9.596 1.480 2.108 1.00 98.56 166 ILE A N 1
ATOM 1134 C CA . ILE A 1 166 ? 9.702 0.020 2.192 1.00 98.56 166 ILE A CA 1
ATOM 1135 C C . ILE A 1 166 ? 8.313 -0.605 2.018 1.00 98.56 166 ILE A C 1
ATOM 1137 O O . ILE A 1 166 ? 7.363 -0.209 2.689 1.00 98.56 166 ILE A O 1
ATOM 1141 N N . LEU A 1 167 ? 8.200 -1.607 1.146 1.00 98.81 167 LEU A N 1
ATOM 1142 C CA . LEU A 1 167 ? 7.040 -2.494 1.043 1.00 98.81 167 LEU A CA 1
ATOM 1143 C C . LEU A 1 167 ? 7.475 -3.936 1.313 1.00 98.81 167 LEU A C 1
ATOM 1145 O O . LEU A 1 167 ? 8.234 -4.507 0.531 1.00 98.81 167 LEU A O 1
ATOM 1149 N N . ASN A 1 168 ? 6.963 -4.525 2.392 1.00 98.94 168 ASN A N 1
ATOM 1150 C CA . ASN A 1 168 ? 7.106 -5.941 2.712 1.00 98.94 168 ASN A CA 1
ATOM 1151 C C . ASN A 1 168 ? 5.811 -6.690 2.365 1.00 98.94 168 ASN A C 1
ATOM 1153 O O . ASN A 1 168 ? 4.714 -6.238 2.696 1.00 98.94 168 ASN A O 1
ATOM 1157 N N . ILE A 1 169 ? 5.936 -7.850 1.728 1.00 98.88 169 ILE A N 1
ATOM 1158 C CA . ILE A 1 169 ? 4.829 -8.762 1.425 1.00 98.88 169 ILE A CA 1
ATOM 1159 C C . ILE A 1 169 ? 5.252 -10.144 1.925 1.00 98.88 169 ILE A C 1
ATOM 1161 O O . ILE A 1 169 ? 6.199 -10.717 1.385 1.00 98.88 169 ILE A O 1
ATOM 1165 N N . THR A 1 170 ? 4.614 -10.649 2.980 1.00 98.88 170 THR A N 1
ATOM 1166 C CA . THR A 1 170 ? 5.130 -11.791 3.750 1.00 98.88 170 THR A CA 1
ATOM 1167 C C . THR A 1 170 ? 4.062 -12.823 4.133 1.00 98.88 170 THR A C 1
ATOM 1169 O O . THR A 1 170 ? 2.860 -12.572 4.044 1.00 98.88 170 THR A O 1
ATOM 1172 N N . ASP A 1 171 ? 4.504 -14.011 4.550 1.00 98.56 171 ASP A N 1
ATOM 1173 C CA . ASP A 1 171 ? 3.716 -14.988 5.323 1.00 98.56 171 ASP A CA 1
ATOM 1174 C C . ASP A 1 171 ? 2.393 -15.432 4.659 1.00 98.56 171 ASP A C 1
ATOM 1176 O O . ASP A 1 171 ? 1.346 -15.522 5.299 1.00 98.56 171 ASP A O 1
ATOM 1180 N N . GLY A 1 172 ? 2.415 -15.690 3.347 1.00 98.56 172 GLY A N 1
ATOM 1181 C CA . GLY A 1 172 ? 1.237 -16.113 2.580 1.00 98.56 172 GLY A CA 1
ATOM 1182 C C . GLY A 1 172 ? 0.291 -14.983 2.145 1.00 98.56 172 GLY A C 1
ATOM 1183 O O . GLY A 1 172 ? -0.771 -15.264 1.580 1.00 98.56 172 GLY A O 1
ATOM 1184 N N . ALA A 1 173 ? 0.655 -13.717 2.364 1.00 98.94 173 ALA A N 1
ATOM 1185 C CA . ALA A 1 173 ? -0.101 -12.570 1.869 1.00 98.94 173 ALA A CA 1
ATOM 1186 C C . ALA A 1 173 ? -0.087 -12.455 0.331 1.00 98.94 173 ALA A C 1
ATOM 1188 O O . ALA A 1 173 ? 0.735 -13.055 -0.372 1.00 98.94 173 ALA A O 1
ATOM 1189 N N . THR A 1 174 ? -1.007 -11.654 -0.219 1.00 98.94 174 THR A N 1
ATOM 1190 C CA . THR A 1 174 ? -1.066 -11.356 -1.660 1.00 98.94 174 THR A CA 1
ATOM 1191 C C . THR A 1 174 ? -1.277 -9.870 -1.942 1.00 98.94 174 THR A C 1
ATOM 1193 O O . THR A 1 174 ? -2.324 -9.315 -1.616 1.00 98.94 174 THR A O 1
ATOM 1196 N N . VAL A 1 175 ? -0.342 -9.236 -2.653 1.00 98.88 175 VAL A N 1
ATOM 1197 C CA . VAL A 1 175 ? -0.573 -7.906 -3.248 1.00 98.88 175 VAL A CA 1
ATOM 1198 C C . VAL A 1 175 ? -0.948 -8.058 -4.718 1.00 98.88 175 VAL A C 1
ATOM 1200 O O . VAL A 1 175 ? -0.314 -8.815 -5.449 1.00 98.88 175 VAL A O 1
ATOM 1203 N N . THR A 1 176 ? -1.969 -7.327 -5.160 1.00 98.44 176 THR A N 1
ATOM 1204 C CA . THR A 1 176 ? -2.332 -7.158 -6.570 1.00 98.44 176 THR A CA 1
ATOM 1205 C C . THR A 1 176 ? -2.099 -5.710 -6.981 1.00 98.44 176 THR A C 1
ATOM 1207 O O . THR A 1 176 ? -2.639 -4.803 -6.350 1.00 98.44 176 THR A O 1
ATOM 1210 N N . VAL A 1 177 ? -1.365 -5.495 -8.074 1.00 97.56 177 VAL A N 1
ATOM 1211 C CA . VAL A 1 177 ? -1.221 -4.176 -8.711 1.00 97.56 177 VAL A CA 1
ATOM 1212 C C . VAL A 1 177 ? -1.792 -4.177 -10.125 1.00 97.56 177 VAL A C 1
ATOM 1214 O O . VAL A 1 177 ? -1.538 -5.107 -10.894 1.00 97.56 177 VAL A O 1
ATOM 1217 N N . THR A 1 178 ? -2.568 -3.150 -10.477 1.00 95.75 178 THR A N 1
ATOM 1218 C CA . THR A 1 178 ? -3.234 -3.046 -11.791 1.00 95.75 178 THR A CA 1
ATOM 1219 C C . THR A 1 178 ? -2.565 -2.070 -12.762 1.00 95.75 178 THR A C 1
ATOM 1221 O O . THR A 1 178 ? -2.885 -2.115 -13.946 1.00 95.75 178 THR A O 1
ATOM 1224 N N . SER A 1 179 ? -1.617 -1.237 -12.310 1.00 94.81 179 SER A N 1
ATOM 1225 C CA . SER A 1 179 ? -0.902 -0.263 -13.153 1.00 94.81 179 SER A CA 1
ATOM 1226 C C . SER A 1 179 ? 0.619 -0.468 -13.171 1.00 94.81 179 SER A C 1
ATOM 1228 O O . SER A 1 179 ? 1.157 -0.838 -14.214 1.00 94.81 179 SER A O 1
ATOM 1230 N N . ARG A 1 180 ? 1.339 -0.261 -12.057 1.00 95.00 180 ARG A N 1
ATOM 1231 C CA . ARG A 1 180 ? 2.810 -0.431 -11.970 1.00 95.00 180 ARG A CA 1
ATOM 1232 C C . ARG A 1 180 ? 3.289 -0.420 -10.513 1.00 95.00 180 ARG A C 1
ATOM 1234 O O . ARG A 1 180 ? 2.667 0.225 -9.671 1.00 95.00 180 ARG A O 1
ATOM 1241 N N . ILE A 1 181 ? 4.430 -1.050 -10.225 1.00 97.50 181 ILE A N 1
ATOM 1242 C CA . ILE A 1 181 ? 5.229 -0.731 -9.025 1.00 97.50 181 ILE A CA 1
ATOM 1243 C C . ILE A 1 181 ? 6.472 0.060 -9.436 1.00 97.50 181 ILE A C 1
ATOM 1245 O O . ILE A 1 181 ? 7.165 -0.312 -10.381 1.00 97.50 181 ILE A O 1
ATOM 1249 N N . ILE A 1 182 ? 6.748 1.149 -8.725 1.00 97.62 182 ILE A N 1
ATOM 1250 C CA . ILE A 1 182 ? 7.893 2.037 -8.916 1.00 97.62 182 ILE A CA 1
ATOM 1251 C C . ILE A 1 182 ? 8.751 1.952 -7.651 1.00 97.62 182 ILE A C 1
ATOM 1253 O O . ILE A 1 182 ? 8.403 2.493 -6.603 1.00 97.62 182 ILE A O 1
ATOM 1257 N N . VAL A 1 183 ? 9.867 1.238 -7.738 1.00 97.75 183 VAL A N 1
ATOM 1258 C CA . VAL A 1 183 ? 10.851 1.131 -6.663 1.00 97.75 183 VAL A CA 1
ATOM 1259 C C . VAL A 1 183 ? 11.822 2.296 -6.802 1.00 97.75 183 VAL A C 1
ATOM 1261 O O . VAL A 1 183 ? 12.746 2.254 -7.612 1.00 97.75 183 VAL A O 1
ATOM 1264 N N . THR A 1 184 ? 11.544 3.334 -6.013 1.00 96.75 184 THR A N 1
ATOM 1265 C CA . THR A 1 184 ? 12.089 4.700 -6.015 1.00 96.75 184 THR A CA 1
ATOM 1266 C C . THR A 1 184 ? 11.986 5.473 -7.336 1.00 96.75 184 THR A C 1
ATOM 1268 O O . THR A 1 184 ? 11.730 4.913 -8.402 1.00 96.75 184 THR A O 1
ATOM 1271 N N . THR A 1 185 ? 12.105 6.801 -7.266 1.00 93.44 185 THR A N 1
ATOM 1272 C CA . THR A 1 185 ? 12.000 7.690 -8.437 1.00 93.44 185 THR A CA 1
ATOM 1273 C C . THR A 1 185 ? 13.348 7.808 -9.159 1.00 93.44 185 THR A C 1
ATOM 1275 O O . THR A 1 185 ? 14.379 7.485 -8.572 1.00 93.44 185 THR A O 1
ATOM 1278 N N . PRO A 1 186 ? 13.401 8.313 -10.406 1.00 89.50 186 PRO A N 1
ATOM 1279 C CA . PRO A 1 186 ? 14.673 8.505 -11.109 1.00 89.50 186 PRO A CA 1
ATOM 1280 C C . PRO A 1 186 ? 15.645 9.502 -10.459 1.00 89.50 186 PRO A C 1
ATOM 1282 O O . PRO A 1 186 ? 16.830 9.473 -10.775 1.00 89.50 186 PRO A O 1
ATOM 1285 N N . VAL A 1 187 ? 15.163 10.388 -9.577 1.00 85.69 187 VAL A N 1
ATOM 1286 C CA . VAL A 1 187 ? 15.947 11.521 -9.043 1.00 85.69 187 VAL A CA 1
ATOM 1287 C C . VAL A 1 187 ? 16.147 11.490 -7.527 1.00 85.69 187 VAL A C 1
ATOM 1289 O O . VAL A 1 187 ? 17.204 11.892 -7.053 1.00 85.69 187 VAL A O 1
ATOM 1292 N N . ASN A 1 188 ? 15.159 11.016 -6.763 1.00 86.44 188 ASN A N 1
ATOM 1293 C CA . ASN A 1 188 ? 15.131 11.101 -5.301 1.00 86.44 188 ASN A CA 1
ATOM 1294 C C . ASN A 1 188 ? 14.594 9.819 -4.654 1.00 86.44 188 ASN A C 1
ATOM 1296 O O . ASN A 1 188 ? 13.830 9.070 -5.267 1.00 86.44 188 ASN A O 1
ATOM 1300 N N . GLY A 1 189 ? 14.948 9.639 -3.379 1.00 93.38 189 GLY A N 1
ATOM 1301 C CA . GLY A 1 189 ? 14.497 8.541 -2.528 1.00 93.38 189 GLY A CA 1
ATOM 1302 C C . GLY A 1 189 ? 15.373 7.286 -2.555 1.00 93.38 189 GLY A C 1
ATOM 1303 O O . GLY A 1 189 ? 16.351 7.177 -3.300 1.00 93.38 189 GLY A O 1
ATOM 1304 N N . THR A 1 190 ? 14.979 6.351 -1.693 1.00 96.88 190 THR A N 1
ATOM 1305 C CA . THR A 1 190 ? 15.493 4.983 -1.556 1.00 96.88 190 THR A CA 1
ATOM 1306 C C . THR A 1 190 ? 14.279 4.063 -1.490 1.00 96.88 190 THR A C 1
ATOM 1308 O O . THR A 1 190 ? 13.352 4.324 -0.724 1.00 96.88 190 THR A O 1
ATOM 1311 N N . GLY A 1 191 ? 14.248 3.000 -2.290 1.00 97.94 191 GLY A N 1
ATOM 1312 C CA . GLY A 1 191 ? 13.058 2.160 -2.439 1.00 97.94 191 GLY A CA 1
ATOM 1313 C C . GLY A 1 191 ? 13.377 0.701 -2.183 1.00 97.94 191 GLY A C 1
ATOM 1314 O O . GLY A 1 191 ? 14.342 0.175 -2.730 1.00 97.94 191 GLY A O 1
ATOM 1315 N N . THR A 1 192 ? 12.565 0.007 -1.391 1.00 98.38 192 THR A N 1
ATOM 1316 C CA . THR A 1 192 ? 12.723 -1.441 -1.210 1.00 98.38 192 THR A CA 1
ATOM 1317 C C . THR A 1 192 ? 11.390 -2.160 -1.318 1.00 98.38 192 THR A C 1
ATOM 1319 O O . THR A 1 192 ? 10.456 -1.869 -0.577 1.00 98.38 192 THR A O 1
ATOM 1322 N N . LEU A 1 193 ? 11.318 -3.132 -2.225 1.00 98.69 193 LEU A N 1
ATOM 1323 C CA . LEU A 1 193 ? 10.259 -4.134 -2.283 1.00 98.69 193 LEU A CA 1
ATOM 1324 C C . LEU A 1 193 ? 10.828 -5.466 -1.782 1.00 98.69 193 LEU A C 1
ATOM 1326 O O . LEU A 1 193 ? 11.793 -5.971 -2.351 1.00 98.69 193 LEU A O 1
ATOM 1330 N N . LYS A 1 194 ? 10.239 -6.044 -0.735 1.00 98.75 194 LYS A N 1
ATOM 1331 C CA . LYS A 1 194 ? 10.581 -7.378 -0.227 1.00 98.75 194 LYS A CA 1
ATOM 1332 C C . LYS A 1 194 ? 9.365 -8.284 -0.330 1.00 98.75 194 LYS A C 1
ATOM 1334 O O . LYS A 1 194 ? 8.292 -7.923 0.147 1.00 98.75 194 LYS A O 1
ATOM 1339 N N . ILE A 1 195 ? 9.537 -9.460 -0.920 1.00 98.75 195 ILE A N 1
ATOM 1340 C CA . ILE A 1 195 ? 8.511 -10.502 -0.970 1.00 98.75 195 ILE A CA 1
ATOM 1341 C C . ILE A 1 195 ? 9.141 -11.769 -0.397 1.00 98.75 195 ILE A C 1
ATOM 1343 O O . ILE A 1 195 ? 10.089 -12.282 -0.989 1.00 98.75 195 ILE A O 1
ATOM 1347 N N . SER A 1 196 ? 8.642 -12.247 0.746 1.00 98.69 196 SER A N 1
ATOM 1348 C CA . SER A 1 196 ? 9.110 -13.479 1.398 1.00 98.69 196 SER A CA 1
ATOM 1349 C C . SER A 1 196 ? 7.938 -14.430 1.635 1.00 98.69 196 SER A C 1
ATOM 1351 O O . SER A 1 196 ? 6.953 -14.032 2.247 1.00 98.69 196 SER A O 1
ATOM 1353 N N . ASN A 1 197 ? 8.002 -15.675 1.156 1.00 98.75 197 ASN A N 1
ATOM 1354 C CA . ASN A 1 197 ? 6.955 -16.689 1.372 1.00 98.75 197 ASN A CA 1
ATOM 1355 C C . ASN A 1 197 ? 5.534 -16.224 0.951 1.00 98.75 197 ASN A C 1
ATOM 1357 O O . ASN A 1 197 ? 4.532 -16.586 1.569 1.00 98.75 197 ASN A O 1
ATOM 1361 N N . ALA A 1 198 ? 5.432 -15.371 -0.076 1.00 98.81 198 ALA A N 1
ATOM 1362 C CA . ALA A 1 198 ? 4.206 -14.643 -0.420 1.00 98.81 198 ALA A CA 1
ATOM 1363 C C . ALA A 1 198 ? 4.044 -14.396 -1.934 1.00 98.81 198 ALA A C 1
ATOM 1365 O O . ALA A 1 198 ? 4.927 -14.719 -2.734 1.00 98.81 198 ALA A O 1
ATOM 1366 N N . THR A 1 199 ? 2.898 -13.832 -2.345 1.00 98.75 199 THR A N 1
ATOM 1367 C CA . THR A 1 199 ? 2.566 -13.589 -3.763 1.00 98.75 199 THR A CA 1
ATOM 1368 C C . THR A 1 199 ? 2.462 -12.100 -4.113 1.00 98.75 199 THR A C 1
ATOM 1370 O O . THR A 1 199 ? 1.738 -11.342 -3.468 1.00 98.75 199 THR A O 1
ATOM 1373 N N . LEU A 1 200 ? 3.089 -11.701 -5.223 1.00 98.56 200 LEU A N 1
ATOM 1374 C CA . LEU A 1 200 ? 2.803 -10.444 -5.921 1.00 98.56 200 LEU A CA 1
ATOM 1375 C C . LEU A 1 200 ? 2.161 -10.744 -7.282 1.00 98.56 200 LEU A C 1
ATOM 1377 O O . LEU A 1 200 ? 2.776 -11.378 -8.138 1.00 98.56 200 LEU A O 1
ATOM 1381 N N . VAL A 1 201 ? 0.941 -10.255 -7.499 1.00 98.06 201 VAL A N 1
ATOM 1382 C CA . VAL A 1 201 ? 0.227 -10.320 -8.780 1.00 98.06 201 VAL A CA 1
ATOM 1383 C C . VAL A 1 201 ? 0.328 -8.972 -9.489 1.00 98.06 201 VAL A C 1
ATOM 1385 O O . VAL A 1 201 ? -0.366 -8.018 -9.138 1.00 98.06 201 VAL A O 1
ATOM 1388 N N . ASN A 1 202 ? 1.162 -8.888 -10.521 1.00 96.19 202 ASN A N 1
ATOM 1389 C CA . ASN A 1 202 ? 1.183 -7.740 -11.419 1.00 96.19 202 ASN A CA 1
ATOM 1390 C C . ASN A 1 202 ? 0.240 -7.984 -12.602 1.00 96.19 202 ASN A C 1
ATOM 1392 O O . ASN A 1 202 ? 0.534 -8.802 -13.473 1.00 96.19 202 ASN A O 1
ATOM 1396 N N . ARG A 1 203 ? -0.853 -7.217 -12.658 1.00 95.44 203 ARG A N 1
ATOM 1397 C CA . ARG A 1 203 ? -1.671 -7.037 -13.868 1.00 95.44 203 ARG A CA 1
ATOM 1398 C C . ARG A 1 203 ? -1.283 -5.794 -14.677 1.00 95.44 203 ARG A C 1
ATOM 1400 O O . ARG A 1 203 ? -1.802 -5.586 -15.765 1.00 95.44 203 ARG A O 1
ATOM 1407 N N . GLY A 1 204 ? -0.389 -4.963 -14.149 1.00 90.31 204 GLY A N 1
ATOM 1408 C CA . GLY A 1 204 ? 0.066 -3.731 -14.783 1.00 90.31 204 GLY A CA 1
ATOM 1409 C C . GLY A 1 204 ? 1.267 -3.893 -15.722 1.00 90.31 204 GLY A C 1
ATOM 1410 O O . GLY A 1 204 ? 1.691 -4.997 -16.062 1.00 90.31 204 GLY A O 1
ATOM 1411 N N . PHE A 1 205 ? 1.880 -2.764 -16.074 1.00 87.06 205 PHE A N 1
ATOM 1412 C CA . PHE A 1 205 ? 3.075 -2.648 -16.919 1.00 87.06 205 PHE A CA 1
ATOM 1413 C C . PHE A 1 205 ? 4.360 -3.253 -16.314 1.00 87.06 205 PHE A C 1
ATOM 1415 O O . PHE A 1 205 ? 5.414 -3.157 -16.940 1.00 87.06 205 PHE A O 1
ATOM 1422 N N . GLY A 1 206 ? 4.313 -3.820 -15.103 1.00 91.00 206 GLY A N 1
ATOM 1423 C CA . GLY A 1 206 ? 5.451 -4.451 -14.430 1.00 91.00 206 GLY A CA 1
ATOM 1424 C C . GLY A 1 206 ? 5.974 -3.673 -13.221 1.00 91.00 206 GLY A C 1
ATOM 1425 O O . GLY A 1 206 ? 5.263 -2.874 -12.605 1.00 91.00 206 GLY A O 1
ATOM 1426 N N . ILE A 1 207 ? 7.239 -3.929 -12.886 1.00 95.62 207 ILE A N 1
ATOM 1427 C CA . ILE A 1 207 ? 7.981 -3.251 -11.820 1.00 95.62 207 ILE A CA 1
ATOM 1428 C C . ILE A 1 207 ? 9.111 -2.442 -12.467 1.00 95.62 207 ILE A C 1
ATOM 1430 O O . ILE A 1 207 ? 9.809 -2.944 -13.345 1.00 95.62 207 ILE A O 1
ATOM 1434 N N . THR A 1 208 ? 9.295 -1.197 -12.042 1.00 96.12 208 THR A N 1
ATOM 1435 C CA . THR A 1 208 ? 10.384 -0.316 -12.479 1.00 96.12 208 THR A CA 1
ATOM 1436 C C . THR A 1 208 ? 11.253 0.030 -11.280 1.00 96.12 208 THR A C 1
ATOM 1438 O O . THR A 1 208 ? 10.720 0.424 -10.249 1.00 96.12 208 THR A O 1
ATOM 1441 N N . VAL A 1 209 ? 12.574 -0.081 -11.414 1.00 97.19 209 VAL A N 1
ATOM 1442 C CA . VAL A 1 209 ? 13.540 0.450 -10.440 1.00 97.19 209 VAL A CA 1
ATOM 1443 C C . VAL A 1 209 ? 14.015 1.804 -10.966 1.00 97.19 209 VAL A C 1
ATOM 1445 O O . VAL A 1 209 ? 14.538 1.864 -12.076 1.00 97.19 209 VAL A O 1
ATOM 1448 N N . GLY A 1 210 ? 13.761 2.892 -10.236 1.00 96.06 210 GLY A N 1
ATOM 1449 C CA . GLY A 1 210 ? 13.981 4.250 -10.746 1.00 96.06 210 GLY A CA 1
ATOM 1450 C C . GLY A 1 210 ? 15.435 4.714 -10.705 1.00 96.06 210 GLY A C 1
ATOM 1451 O O . GLY A 1 210 ? 15.901 5.332 -11.658 1.00 96.06 210 GLY A O 1
ATOM 1452 N N . ASN A 1 211 ? 16.155 4.415 -9.621 1.00 95.62 211 ASN A N 1
ATOM 1453 C CA . ASN A 1 211 ? 17.560 4.786 -9.437 1.00 95.62 211 ASN A CA 1
ATOM 1454 C C . ASN A 1 211 ? 18.336 3.686 -8.678 1.00 95.62 211 ASN A C 1
ATOM 1456 O O . ASN A 1 211 ? 17.743 2.730 -8.181 1.00 95.62 211 ASN A O 1
ATOM 1460 N N . ALA A 1 212 ? 19.662 3.824 -8.568 1.00 96.81 212 ALA A N 1
ATOM 1461 C CA . ALA A 1 212 ? 20.562 2.824 -7.971 1.00 96.81 212 ALA A CA 1
ATOM 1462 C C . ALA A 1 212 ? 20.336 2.524 -6.466 1.00 96.81 212 ALA A C 1
ATOM 1464 O O . ALA A 1 212 ? 20.944 1.600 -5.933 1.00 96.81 212 ALA A O 1
ATOM 1465 N N . ARG A 1 213 ? 19.469 3.279 -5.777 1.00 97.00 213 ARG A N 1
ATOM 1466 C CA . ARG A 1 213 ? 19.007 3.043 -4.393 1.00 97.00 213 ARG A CA 1
ATOM 1467 C C . ARG A 1 213 ? 17.681 2.270 -4.329 1.00 97.00 213 ARG A C 1
ATOM 1469 O O . ARG A 1 213 ? 17.064 2.185 -3.268 1.00 97.00 213 ARG A O 1
ATOM 1476 N N . GLY A 1 214 ? 17.196 1.764 -5.461 1.00 97.94 214 GLY A N 1
ATOM 1477 C CA . GLY A 1 214 ? 16.028 0.895 -5.530 1.00 97.94 214 GLY A CA 1
ATOM 1478 C C . GLY A 1 214 ? 16.415 -0.585 -5.512 1.00 97.94 214 GLY A C 1
ATOM 1479 O O . GLY A 1 214 ? 17.258 -1.016 -6.293 1.00 97.94 214 GLY A O 1
ATOM 1480 N N . GLN A 1 215 ? 15.776 -1.374 -4.648 1.00 97.75 215 GLN A N 1
ATOM 1481 C CA . GLN A 1 215 ? 16.032 -2.808 -4.487 1.00 97.75 215 GLN A CA 1
ATOM 1482 C C . GLN A 1 215 ? 14.730 -3.622 -4.500 1.00 97.75 215 GLN A C 1
ATOM 1484 O O . GLN A 1 215 ? 13.736 -3.243 -3.877 1.00 97.75 215 GLN A O 1
ATOM 1489 N N . ILE A 1 216 ? 14.748 -4.774 -5.175 1.00 98.31 216 ILE A N 1
ATOM 1490 C CA . ILE A 1 216 ? 13.669 -5.769 -5.151 1.00 98.31 216 ILE A CA 1
ATOM 1491 C C . ILE A 1 216 ? 14.258 -7.099 -4.683 1.00 98.31 216 ILE A C 1
ATOM 1493 O O . ILE A 1 216 ? 15.175 -7.614 -5.317 1.00 98.31 216 ILE A O 1
ATOM 1497 N N . ASN A 1 217 ? 13.708 -7.662 -3.609 1.00 98.19 217 ASN A N 1
ATOM 1498 C CA . ASN A 1 217 ? 14.129 -8.939 -3.039 1.00 98.19 217 ASN A CA 1
ATOM 1499 C C . ASN A 1 217 ? 12.978 -9.951 -3.094 1.00 98.19 217 ASN A C 1
ATOM 1501 O O . ASN A 1 217 ? 11.866 -9.655 -2.649 1.00 98.19 217 ASN A O 1
ATOM 1505 N N . PHE A 1 218 ? 13.272 -11.148 -3.601 1.00 97.94 218 PHE A N 1
ATOM 1506 C CA . PHE A 1 218 ? 12.364 -12.291 -3.670 1.00 97.94 218 PHE A CA 1
ATOM 1507 C C . PHE A 1 218 ? 12.963 -13.457 -2.874 1.00 97.94 218 PHE A C 1
ATOM 1509 O O . PHE A 1 218 ? 14.103 -13.841 -3.121 1.00 97.94 218 PHE A O 1
ATOM 1516 N N . ASP A 1 219 ? 12.191 -14.021 -1.952 1.00 98.44 219 ASP A N 1
ATOM 1517 C CA . ASP A 1 219 ? 12.584 -15.121 -1.067 1.00 98.44 219 ASP A CA 1
ATOM 1518 C C . ASP A 1 219 ? 11.401 -16.097 -0.934 1.00 98.44 219 ASP A C 1
ATOM 1520 O O . ASP A 1 219 ? 10.320 -15.699 -0.512 1.00 98.44 219 ASP A O 1
ATOM 1524 N N . ASN A 1 220 ? 11.534 -17.343 -1.401 1.00 98.12 220 ASN A N 1
ATOM 1525 C CA . ASN A 1 220 ? 10.408 -18.287 -1.561 1.00 98.12 220 ASN A CA 1
ATOM 1526 C C . ASN A 1 220 ? 9.113 -17.630 -2.120 1.00 98.12 220 ASN A C 1
ATOM 1528 O O . ASN A 1 220 ? 8.000 -17.839 -1.632 1.00 98.12 220 ASN A O 1
ATOM 1532 N N . ALA A 1 221 ? 9.271 -16.730 -3.094 1.00 98.25 221 ALA A N 1
ATOM 1533 C CA . ALA A 1 221 ? 8.244 -15.774 -3.494 1.00 98.25 221 ALA A CA 1
ATOM 1534 C C . ALA A 1 221 ? 7.633 -16.107 -4.857 1.00 98.25 221 ALA A C 1
ATOM 1536 O O . ALA A 1 221 ? 8.337 -16.461 -5.801 1.00 98.25 221 ALA A O 1
ATOM 1537 N N . THR A 1 222 ? 6.322 -15.904 -4.998 1.00 98.19 222 THR A N 1
ATOM 1538 C CA . THR A 1 222 ? 5.635 -16.054 -6.287 1.00 98.19 222 THR A CA 1
ATOM 1539 C C . THR A 1 222 ? 5.352 -14.693 -6.920 1.00 98.19 222 THR A C 1
ATOM 1541 O O . THR A 1 222 ? 4.462 -13.965 -6.479 1.00 98.19 222 THR A O 1
ATOM 1544 N N . PHE A 1 223 ? 6.040 -14.370 -8.015 1.00 96.81 223 PHE A N 1
ATOM 1545 C CA . PHE A 1 223 ? 5.620 -13.290 -8.910 1.00 96.81 223 PHE A CA 1
ATOM 1546 C C . PHE A 1 223 ? 4.676 -13.835 -9.989 1.00 96.81 223 PHE A C 1
ATOM 1548 O O . PHE A 1 223 ? 5.012 -14.783 -10.697 1.00 96.81 223 PHE A O 1
ATOM 1555 N N . ARG A 1 224 ? 3.491 -13.236 -10.133 1.00 95.94 224 ARG A N 1
ATOM 1556 C CA . ARG A 1 224 ? 2.513 -13.574 -11.176 1.00 95.94 224 ARG A CA 1
ATOM 1557 C C . ARG A 1 224 ? 2.296 -12.366 -12.078 1.00 95.94 224 ARG A C 1
ATOM 1559 O O . ARG A 1 224 ? 1.555 -11.454 -11.715 1.00 95.94 224 ARG A O 1
ATOM 1566 N N . ALA A 1 225 ? 2.905 -12.376 -13.260 1.00 93.81 225 ALA A N 1
ATOM 1567 C CA . ALA A 1 225 ? 2.448 -11.531 -14.356 1.00 93.81 225 ALA A CA 1
ATOM 1568 C C . ALA A 1 225 ? 1.111 -12.084 -14.877 1.00 93.81 225 ALA A C 1
ATOM 1570 O O . ALA A 1 225 ? 0.998 -13.279 -15.151 1.00 93.81 225 ALA A O 1
ATOM 1571 N N . ALA A 1 226 ? 0.094 -11.235 -14.983 1.00 87.75 226 ALA A N 1
ATOM 1572 C CA . ALA A 1 226 ? -1.238 -11.609 -15.444 1.00 87.75 226 ALA A CA 1
ATOM 1573 C C . ALA A 1 226 ? -1.805 -10.540 -16.387 1.00 87.75 226 ALA A C 1
ATOM 1575 O O . ALA A 1 226 ? -1.453 -9.368 -16.302 1.00 87.75 226 ALA A O 1
ATOM 1576 N N . ILE A 1 227 ? -2.696 -10.943 -17.290 1.00 79.31 227 ILE A N 1
ATOM 1577 C CA . ILE A 1 227 ? -3.346 -10.027 -18.233 1.00 79.31 227 ILE A CA 1
ATOM 1578 C C . ILE A 1 227 ? -4.375 -9.154 -17.486 1.00 79.31 227 ILE A C 1
ATOM 1580 O O . ILE A 1 227 ? -5.090 -9.643 -16.609 1.00 79.31 227 ILE A O 1
ATOM 1584 N N . ASN A 1 228 ? -4.434 -7.859 -17.824 1.00 71.00 228 ASN A N 1
ATOM 1585 C CA . ASN A 1 228 ? -5.334 -6.880 -17.194 1.00 71.00 228 ASN A CA 1
ATOM 1586 C C . ASN A 1 228 ? -6.712 -6.780 -17.864 1.00 71.00 228 ASN A C 1
ATOM 1588 O O . ASN A 1 228 ? -7.646 -6.247 -17.271 1.00 71.00 228 ASN A O 1
ATOM 1592 N N . THR A 1 229 ? -6.848 -7.232 -19.114 1.00 65.19 229 THR A N 1
ATOM 1593 C CA . THR A 1 229 ? -8.142 -7.209 -19.799 1.00 65.19 229 THR A CA 1
ATOM 1594 C C . THR A 1 229 ? -9.090 -8.235 -19.175 1.00 65.19 229 THR A C 1
ATOM 1596 O O . THR A 1 229 ? -8.664 -9.353 -18.864 1.00 65.19 229 THR A O 1
ATOM 1599 N N . PRO A 1 230 ? -10.386 -7.907 -19.009 1.00 56.41 230 PRO A N 1
ATOM 1600 C CA . PRO A 1 230 ? -11.382 -8.923 -18.703 1.00 56.41 230 PRO A CA 1
ATOM 1601 C C . PRO A 1 230 ? -11.368 -9.958 -19.830 1.00 56.41 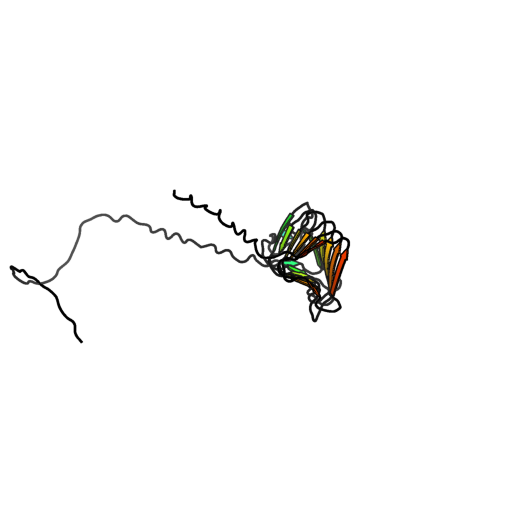230 PRO A C 1
ATOM 1603 O O . PRO A 1 230 ? -11.302 -9.600 -21.008 1.00 56.41 230 PRO A O 1
ATOM 1606 N N . ALA A 1 231 ? -11.400 -11.242 -19.475 1.00 56.34 231 ALA A N 1
ATOM 1607 C CA . ALA A 1 231 ? -11.372 -12.312 -20.460 1.00 56.34 231 ALA A CA 1
ATOM 1608 C C . ALA A 1 231 ? -12.634 -12.238 -21.329 1.00 56.34 231 ALA A C 1
ATOM 1610 O O . ALA A 1 231 ? -13.728 -12.589 -20.883 1.00 56.34 231 ALA A O 1
ATOM 1611 N N . SER A 1 232 ? -12.482 -11.793 -22.577 1.00 56.59 232 SER A N 1
ATOM 1612 C CA . SER A 1 232 ? -13.529 -11.854 -23.587 1.00 56.59 232 SER A CA 1
ATOM 1613 C C . SER A 1 232 ? -13.786 -13.319 -23.930 1.00 56.59 232 SER A C 1
ATOM 1615 O O . SER A 1 232 ? -13.194 -13.884 -24.849 1.00 56.59 232 SER A O 1
ATOM 1617 N N . ARG A 1 233 ? -14.678 -13.952 -23.158 1.00 58.12 233 ARG A N 1
ATOM 1618 C CA . ARG A 1 233 ? -15.217 -15.283 -23.444 1.00 58.12 233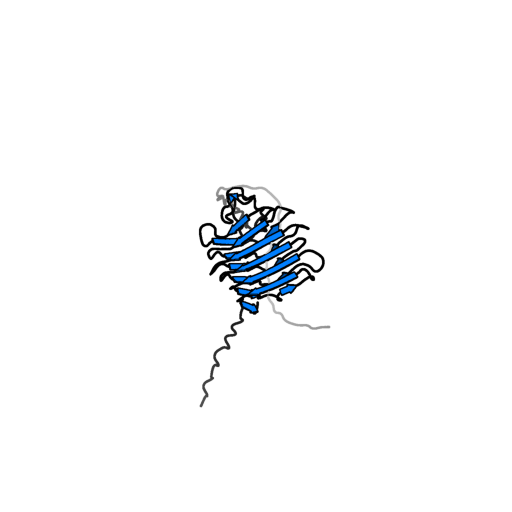 ARG A CA 1
ATOM 1619 C C . ARG A 1 233 ? -16.057 -15.193 -24.714 1.00 58.12 233 ARG A C 1
ATOM 1621 O O . ARG A 1 233 ? -17.277 -15.084 -24.669 1.00 58.12 233 ARG A O 1
ATOM 1628 N N . ALA A 1 234 ? -15.370 -15.227 -25.851 1.00 53.94 234 ALA A N 1
ATOM 1629 C CA . ALA A 1 234 ? -15.963 -15.434 -27.152 1.00 53.94 234 ALA A CA 1
ATOM 1630 C C . ALA A 1 234 ? -16.557 -16.846 -27.171 1.00 53.94 234 ALA A C 1
ATOM 1632 O O . ALA A 1 234 ? -15.896 -17.816 -27.548 1.00 53.94 234 ALA A O 1
ATOM 1633 N N . GLU A 1 235 ? -17.814 -16.964 -26.742 1.00 56.62 235 GLU A N 1
ATOM 1634 C CA . GLU A 1 235 ? -18.653 -18.089 -27.128 1.00 56.62 235 GLU A CA 1
ATOM 1635 C C . GLU A 1 235 ? -18.781 -18.062 -28.644 1.00 56.62 235 GLU A C 1
ATOM 1637 O O . GLU A 1 235 ? -19.642 -17.400 -29.217 1.00 56.62 235 GLU A O 1
ATOM 1642 N N . ARG A 1 236 ? -17.871 -18.790 -29.294 1.00 61.25 236 ARG A N 1
ATOM 1643 C CA . ARG A 1 236 ? -18.017 -19.243 -30.669 1.00 61.25 236 ARG A CA 1
ATOM 1644 C C . ARG A 1 236 ? -19.407 -19.878 -30.757 1.00 61.25 236 ARG A C 1
ATOM 1646 O O . ARG A 1 236 ? -19.589 -20.931 -30.137 1.00 61.25 236 ARG A O 1
ATOM 1653 N N . PRO A 1 237 ? -20.375 -19.262 -31.462 1.00 64.25 237 PRO A N 1
ATOM 1654 C CA . PRO A 1 237 ? -21.735 -19.773 -31.480 1.00 64.25 237 PRO A CA 1
ATOM 1655 C C . PRO A 1 237 ? -21.724 -21.211 -32.011 1.00 64.25 237 PRO A C 1
ATOM 1657 O O . PRO A 1 237 ? -20.872 -21.546 -32.849 1.00 64.25 237 PRO A O 1
ATOM 1660 N N . PRO A 1 238 ? -22.619 -22.084 -31.513 1.00 68.00 238 PRO A N 1
ATOM 1661 C CA . PRO A 1 238 ? -22.680 -23.461 -31.975 1.00 68.00 238 PRO A CA 1
ATOM 1662 C C . PRO A 1 238 ? -22.849 -23.469 -33.494 1.00 68.00 238 PRO A C 1
ATOM 1664 O O . PRO A 1 238 ? -23.681 -22.743 -34.038 1.00 68.00 238 PRO A O 1
ATOM 1667 N N . ARG A 1 239 ? -22.039 -24.275 -34.193 1.00 67.88 239 ARG A N 1
ATOM 1668 C CA . ARG A 1 239 ? -22.197 -24.449 -35.639 1.00 67.88 239 ARG A CA 1
ATOM 1669 C C . ARG A 1 239 ? -23.564 -25.074 -35.887 1.00 67.88 239 ARG A C 1
ATOM 1671 O O . ARG A 1 239 ? -23.742 -26.262 -35.638 1.00 67.88 239 ARG A O 1
ATOM 1678 N N . THR A 1 240 ? -24.490 -24.285 -36.415 1.00 65.44 240 THR A N 1
ATOM 1679 C CA . THR A 1 240 ? -25.726 -24.779 -37.008 1.00 65.44 240 THR A CA 1
ATOM 1680 C C . THR A 1 240 ? -25.365 -25.605 -38.238 1.00 65.44 240 THR A C 1
ATOM 1682 O O . THR A 1 240 ? -25.140 -25.090 -39.331 1.00 65.44 240 THR A O 1
ATOM 1685 N N . THR A 1 241 ? -25.262 -26.919 -38.054 1.00 67.69 241 THR A N 1
ATOM 1686 C CA . THR A 1 241 ? -25.248 -27.865 -39.167 1.00 67.69 241 THR A CA 1
ATOM 1687 C C . THR A 1 241 ? -26.618 -27.803 -39.824 1.00 67.69 241 THR A C 1
ATOM 1689 O O . THR A 1 241 ? -27.573 -28.375 -39.298 1.00 67.69 241 THR A O 1
ATOM 1692 N N . SER A 1 242 ? -26.730 -27.077 -40.940 1.00 65.62 242 SER A N 1
ATOM 1693 C CA . SER A 1 242 ? -27.934 -27.147 -41.768 1.00 65.62 242 SER A CA 1
ATOM 1694 C C . SER A 1 242 ? -28.188 -28.614 -42.111 1.00 65.62 242 SER A C 1
ATOM 1696 O O . SER A 1 242 ? -27.243 -29.282 -42.549 1.00 65.62 242 SER A O 1
ATOM 1698 N N . PRO A 1 243 ? -29.417 -29.132 -41.941 1.00 66.06 243 PRO A N 1
ATOM 1699 C CA . PRO A 1 243 ? -29.760 -30.407 -42.538 1.00 66.06 243 PRO A CA 1
ATOM 1700 C C . PRO A 1 243 ? -29.544 -30.305 -44.051 1.00 66.06 243 PRO A C 1
ATOM 1702 O O . PRO A 1 243 ? -29.762 -29.253 -44.665 1.00 66.06 243 PRO A O 1
ATOM 1705 N N . ARG A 1 244 ? -29.071 -31.403 -44.635 1.00 62.06 244 ARG A N 1
ATOM 1706 C CA . ARG A 1 244 ? -29.064 -31.595 -46.081 1.00 62.06 244 ARG A CA 1
ATOM 1707 C C . ARG A 1 244 ? -30.520 -31.805 -46.496 1.00 62.06 244 ARG A C 1
ATOM 1709 O O . ARG A 1 244 ? -31.204 -32.601 -45.863 1.00 62.06 244 ARG A O 1
ATOM 1716 N N . ALA A 1 245 ? -30.987 -31.065 -47.495 1.00 59.69 245 ALA A N 1
ATOM 1717 C CA . ALA A 1 245 ? -32.203 -31.447 -48.197 1.00 59.69 245 ALA A CA 1
ATOM 1718 C C . ALA A 1 245 ? -31.843 -32.584 -49.162 1.00 59.69 245 ALA A C 1
ATOM 1720 O O . ALA A 1 245 ? -30.830 -32.474 -49.865 1.00 59.69 245 ALA A O 1
ATOM 1721 N N . ASP A 1 246 ? -32.647 -33.642 -49.138 1.00 65.50 246 ASP A N 1
ATOM 1722 C CA . ASP A 1 246 ? -32.653 -34.721 -50.129 1.00 65.50 246 ASP A CA 1
ATOM 1723 C C . ASP A 1 246 ? -33.631 -34.375 -51.271 1.00 65.50 246 ASP A C 1
ATOM 1725 O O . ASP A 1 246 ? -34.656 -33.710 -50.978 1.00 65.50 246 ASP A O 1
#

Foldseek 3Di:
DDDDDDDDDDDDDDDDDDDDDDDDDDDDDDDDDDDDPPPPPPPPPPPPDDQFAEWEAQCPPHQELQQQCRIPNSGHADAEEYEYEFQHRHEHAPPAAEEHEYEEYEQEHDQVGEGEYEFDRLYEYEYNYEYEAYPDANTEYEYEQEAANGEYEYAEYEAFAAEGGEYEYYHNYEYEYQAEYEQYAQPHTAGEYEYACYEYEYQHPYYHYRYPNGYYYYHVYYYHHDHNDDPPPPPPDPPPPDDDDD

Radius of gyration: 35.76 Å; chains: 1; bounding box: 97×82×86 Å

pLDDT: mean 83.14, std 21.68, range [34.88, 98.94]

Secondary structure (DSSP, 8-state):
-------------------------------------------------PPPPPEEB--SS-SBTT-GGGBTTSS--BSS-EEEPTT-EEEE-SSS--EEEESSEEE--BTTB-EEEEE-TT-EEEEEEEEEE--STT-EEEEEEESTT-EEEEEEEEE-SSSEEEEEEETT-EEEEEEEEEES-SSS-EEEEEEESSEEEE-SS-EEE-STTEEEEEES-EEEE---S------------PPPP-